Protein AF-0000000087426435 (afdb_homodimer)

Solvent-accessible surface area (backbone atoms only — not comparable to full-atom values): 15479 Å² total; per-residue (Å²): 133,52,72,67,53,49,53,53,36,50,52,10,36,52,33,6,49,54,13,38,75,70,60,15,62,62,28,7,19,36,36,26,40,74,86,65,47,77,73,50,73,38,39,26,36,29,61,73,63,38,20,72,60,37,39,21,60,39,51,48,26,32,49,44,35,56,74,43,52,68,70,55,26,42,49,18,36,37,31,21,28,44,39,45,49,46,31,31,29,37,36,35,58,69,36,38,42,20,28,40,38,23,28,33,41,59,68,58,52,54,69,63,47,60,89,82,52,89,49,60,76,46,50,38,66,59,52,44,71,36,32,81,58,82,60,48,78,47,64,56,36,76,90,46,35,62,68,53,55,50,57,66,64,71,112,133,51,71,68,53,50,54,51,37,51,52,9,36,53,32,6,50,53,13,39,76,69,60,15,61,62,29,8,20,36,36,27,40,74,87,64,47,76,74,48,73,37,40,25,37,29,62,73,62,37,21,73,62,38,38,21,58,38,51,48,27,30,49,43,34,56,75,43,53,69,71,56,27,42,49,18,37,37,31,20,29,46,40,46,48,47,31,31,31,38,35,34,56,70,35,38,43,20,29,40,37,22,28,33,41,58,69,58,52,55,68,62,47,59,89,82,51,89,50,61,76,45,50,37,65,60,53,44,70,36,32,80,57,81,58,48,78,45,65,55,35,76,92,44,35,64,69,51,54,51,57,66,64,73,112

Secondary structure (DSSP, 8-state):
--HHHHHHHHHHHHHHHHHHHHTS-S-EEEEE-TTS-EEEEEE--HHHHT-TT--HHHHHHHHHHHHS-HHHHHT-EEEEEE---HHHHHHHHHHT--EEEEEE-HHHHHHHS-TTS--B---HHHHHHTBSS--EEE---GGGHHHHHTTTT--/--HHHHHHHHHHHHHHHHHHHHTS-S-EEEEE-TTS-EEEEEE--HHHHT-TT--HHHHHHHHHHHHS-HHHHHT-EEEEEE---HHHHHHHHHHT--EEEEEE-HHHHHHHS-TTS--B---HHHHHHTBSS--EEE---GGGHHHHHTTTT--

Sequence (310 aa):
MTDIDKAHLRRCIELAAEAVERGDDPFGSLLVGADGEVLAERSNEVCTTGDVTAHPELALASWASRHLSAEVRAQATMYTSGEHCAMCAAAHVWAGIGRLVFVLSGEMIRQFGSAEAVSIDLSAREVVARSNVDVQVDGPCEELVEAAGGLFGEGMTDIDKAHLRRCIELAAEAVERGDDPFGSLLVGADGEVLAERSNEVCTTGDVTAHPELALASWASRHLSAEVRAQATMYTSGEHCAMCAAAHVWAGIGRLVFVLSGEMIRQFGSAEAVSIDLSAREVVARSNVDVQVDGPCEELVEAAGGLFGEG

pLDDT: mean 97.06, std 6.36, range [41.72, 98.94]

Nearest PDB structures (foldseek):
  8wlx-assembly1_B  TM=9.183E-01  e=1.745E-18  Mycolicibacterium smegmatis MC2 155
  5xkr-assembly1_A  TM=9.177E-01  e=8.270E-18  Mycolicibacterium smegmatis MC2 155
  5xko-assembly1_A  TM=9.138E-01  e=7.771E-18  Mycolicibacterium smegmatis MC2 155
  6l2m-assembly1_A-2  TM=7.953E-01  e=4.158E-08  Mycoplasma capricolum subsp. capricolum
  6l2l-assembly1_A-2  TM=7.724E-01  e=3.046E-08  Mycoplasma capricolum subsp. capricolum

InterPro domains:
  IPR002125 Cytidine and deoxycytidylate deaminase domain [PF14437] (7-106)
  IPR002125 Cytidine and deoxycytidylate deaminase domain [PS51747] (3-116)
  IPR016193 Cytidine deaminase-like [SSF53927] (2-130)

Organism: Persicimonas caeni (NCBI:txid2292766)

Foldseek 3Di:
DDPLLVVQLVVQQVLLLVCVVLPHHRKKKFKAWLVGHTDDIDCACCVVVVNVQRHGLLVVLVVLQVPHDLVRQLNMEMEMAEFDALVSLVSSVVSNHAEYEYAYYPVRVCVLDDPPDDGDPAGSVNSCVPDPHHYHYYDHDVVCNCSNSVRSPPD/DDPLLVVQLVVQQVLLLVCVVLPHHRKKKFKAWLVGHTDDIDCACCVVVVNVQRHGLLVVLVVLQVPHDLVRQLNMEMEMAEFDALVSLVSSVVSNHAEYEYAYYPVRVCVLDDPPDDGDPAGSVNSCVPDPHHYHYYDHDVVCNCSNSVSSPPD

Structure (mmCIF, N/CA/C/O backbone):
data_AF-0000000087426435-model_v1
#
loop_
_entity.id
_entity.type
_entity.pdbx_description
1 polymer 'tRNA(adenine(34)) deaminase'
#
loop_
_atom_site.group_PDB
_atom_site.id
_atom_site.type_symbol
_atom_site.label_atom_id
_atom_site.label_alt_id
_atom_site.label_comp_id
_atom_site.label_asym_id
_atom_site.label_entity_id
_atom_site.label_seq_id
_atom_site.pdbx_PDB_ins_code
_atom_site.Cartn_x
_atom_site.Cartn_y
_atom_site.Cartn_z
_atom_site.occupancy
_atom_site.B_iso_or_equiv
_atom_site.auth_seq_id
_atom_site.auth_comp_id
_atom_site.auth_asym_id
_atom_site.auth_atom_id
_atom_site.pdbx_PDB_model_num
ATOM 1 N N . MET A 1 1 ? -0.081 -27.219 -1.909 1 93.62 1 MET A N 1
ATOM 2 C CA . MET A 1 1 ? -0.039 -26.562 -3.219 1 93.62 1 MET A CA 1
ATOM 3 C C . MET A 1 1 ? -0.19 -27.594 -4.336 1 93.62 1 MET A C 1
ATOM 5 O O . MET A 1 1 ? 0.488 -28.625 -4.336 1 93.62 1 MET A O 1
ATOM 9 N N . THR A 1 2 ? -1.106 -27.344 -5.207 1 96.69 2 THR A N 1
ATOM 10 C CA . THR A 1 2 ? -1.404 -28.266 -6.305 1 96.69 2 THR A CA 1
ATOM 11 C C . THR A 1 2 ? -0.435 -28.047 -7.465 1 96.69 2 THR A C 1
ATOM 13 O O . THR A 1 2 ? 0.365 -27.109 -7.449 1 96.69 2 THR A O 1
ATOM 16 N N . ASP A 1 3 ? -0.479 -28.922 -8.367 1 97.75 3 ASP A N 1
ATOM 17 C CA . ASP A 1 3 ? 0.346 -28.766 -9.562 1 97.75 3 ASP A CA 1
ATOM 18 C C . ASP A 1 3 ? -0.063 -27.531 -10.352 1 97.75 3 ASP A C 1
ATOM 20 O O . ASP A 1 3 ? 0.776 -26.875 -10.984 1 97.75 3 ASP A O 1
ATOM 24 N N . ILE A 1 4 ? -1.315 -27.219 -10.32 1 98.19 4 ILE A N 1
ATOM 25 C CA . ILE A 1 4 ? -1.808 -26.016 -10.984 1 98.19 4 ILE A CA 1
ATOM 26 C C . ILE A 1 4 ? -1.233 -24.766 -10.297 1 98.19 4 ILE A C 1
ATOM 28 O O . ILE A 1 4 ? -0.797 -23.828 -10.969 1 98.19 4 ILE A O 1
ATOM 32 N N . ASP A 1 5 ? -1.236 -24.766 -8.922 1 98.62 5 ASP A N 1
ATOM 33 C CA . ASP A 1 5 ? -0.592 -23.688 -8.188 1 98.62 5 ASP A CA 1
ATOM 34 C C . ASP A 1 5 ? 0.851 -23.5 -8.648 1 98.62 5 ASP A C 1
ATOM 36 O O . ASP A 1 5 ? 1.269 -22.375 -8.938 1 98.62 5 ASP A O 1
ATOM 40 N N . LYS A 1 6 ? 1.564 -24.578 -8.758 1 98.75 6 LYS A N 1
ATOM 41 C CA . LYS A 1 6 ? 2.986 -24.516 -9.086 1 98.75 6 LYS A CA 1
ATOM 42 C C . LYS A 1 6 ? 3.205 -24 -10.508 1 98.75 6 LYS A C 1
ATOM 44 O O . LYS A 1 6 ? 4.184 -23.312 -10.773 1 98.75 6 LYS A O 1
ATOM 49 N N . ALA A 1 7 ? 2.355 -24.391 -11.375 1 98.75 7 ALA A N 1
ATOM 50 C CA . ALA A 1 7 ? 2.459 -23.875 -12.734 1 98.75 7 ALA A CA 1
ATOM 51 C C . ALA A 1 7 ? 2.316 -22.359 -12.766 1 98.75 7 ALA A C 1
ATOM 53 O O . ALA A 1 7 ? 3.064 -21.672 -13.461 1 98.75 7 ALA A O 1
ATOM 54 N N . HIS A 1 8 ? 1.312 -21.797 -12.031 1 98.88 8 HIS A N 1
ATOM 55 C CA . HIS A 1 8 ? 1.138 -20.359 -11.945 1 98.88 8 HIS A CA 1
ATOM 56 C C . HIS A 1 8 ? 2.338 -19.688 -11.273 1 98.88 8 HIS A C 1
ATOM 58 O O . HIS A 1 8 ? 2.775 -18.625 -11.695 1 98.88 8 HIS A O 1
ATOM 64 N N . LEU A 1 9 ? 2.891 -20.359 -10.234 1 98.88 9 LEU A N 1
ATOM 65 C CA . LEU A 1 9 ? 4.059 -19.812 -9.555 1 98.88 9 LEU A CA 1
ATOM 66 C C . LEU A 1 9 ? 5.266 -19.766 -10.492 1 98.88 9 LEU A C 1
ATOM 68 O O . LEU A 1 9 ? 6.07 -18.844 -10.438 1 98.88 9 LEU A O 1
ATOM 72 N N . ARG A 1 10 ? 5.43 -20.75 -11.383 1 98.88 10 ARG A N 1
ATOM 73 C CA . ARG A 1 10 ? 6.508 -20.734 -12.359 1 98.88 10 ARG A CA 1
ATOM 74 C C . ARG A 1 10 ? 6.371 -19.531 -13.297 1 98.88 10 ARG A C 1
ATOM 76 O O . ARG A 1 10 ? 7.367 -18.891 -13.648 1 98.88 10 ARG A O 1
ATOM 83 N N . ARG A 1 11 ? 5.152 -19.219 -13.711 1 98.88 11 ARG A N 1
ATOM 84 C CA . ARG A 1 11 ? 4.926 -18.031 -14.516 1 98.88 11 ARG A CA 1
ATOM 85 C C . ARG A 1 11 ? 5.324 -16.766 -13.75 1 98.88 11 ARG A C 1
ATOM 87 O O . ARG A 1 11 ? 5.906 -15.844 -14.328 1 98.88 11 ARG A O 1
ATOM 94 N N . CYS A 1 12 ? 5.055 -16.734 -12.438 1 98.94 12 CYS A N 1
ATOM 95 C CA . CYS A 1 12 ? 5.473 -15.602 -11.617 1 98.94 12 CYS A CA 1
ATOM 96 C C . CYS A 1 12 ? 6.988 -15.453 -11.625 1 98.94 12 CYS A C 1
ATOM 98 O O . CYS A 1 12 ? 7.508 -14.344 -11.672 1 98.94 12 CYS A O 1
ATOM 100 N N . ILE A 1 13 ? 7.664 -16.547 -11.578 1 98.94 13 ILE A N 1
ATOM 101 C CA . ILE A 1 13 ? 9.125 -16.531 -11.594 1 98.94 13 ILE A CA 1
ATOM 102 C C . ILE A 1 13 ? 9.617 -16 -12.938 1 98.94 13 ILE A C 1
ATOM 104 O O . ILE A 1 13 ? 10.586 -15.242 -12.992 1 98.94 13 ILE A O 1
ATOM 108 N N . GLU A 1 14 ? 8.969 -16.406 -14.023 1 98.94 14 GLU A N 1
ATOM 109 C CA . GLU A 1 14 ? 9.305 -15.867 -15.336 1 98.94 14 GLU A CA 1
ATOM 110 C C . GLU A 1 14 ? 9.125 -14.352 -15.367 1 98.94 14 GLU A C 1
ATOM 112 O O . GLU A 1 14 ? 9.969 -13.625 -15.898 1 98.94 14 GLU A O 1
ATOM 117 N N . LEU A 1 15 ? 8.047 -13.859 -14.82 1 98.94 15 LEU A N 1
ATOM 118 C CA . LEU A 1 15 ? 7.797 -12.422 -14.734 1 98.94 15 LEU A CA 1
ATOM 119 C C . LEU A 1 15 ? 8.859 -11.734 -13.898 1 98.94 15 LEU A C 1
ATOM 121 O O . LEU A 1 15 ? 9.297 -10.625 -14.227 1 98.94 15 LEU A O 1
ATOM 125 N N . ALA A 1 16 ? 9.227 -12.375 -12.82 1 98.88 16 ALA A N 1
ATOM 126 C CA . ALA A 1 16 ? 10.305 -11.852 -11.984 1 98.88 16 ALA A CA 1
ATOM 127 C C . ALA A 1 16 ? 11.602 -11.719 -12.773 1 98.88 16 ALA A C 1
ATOM 129 O O . ALA A 1 16 ? 12.312 -10.719 -12.648 1 98.88 16 ALA A O 1
ATOM 130 N N . ALA A 1 17 ? 11.891 -12.711 -13.57 1 98.81 17 ALA A N 1
ATOM 131 C CA . ALA A 1 17 ? 13.078 -12.68 -14.406 1 98.81 17 ALA A CA 1
ATOM 132 C C . ALA A 1 17 ? 13.016 -11.523 -15.398 1 98.81 17 ALA A C 1
ATOM 134 O O . ALA A 1 17 ? 14.023 -10.852 -15.656 1 98.81 17 ALA A O 1
ATOM 135 N N . GLU A 1 18 ? 11.859 -11.312 -16 1 98.75 18 GLU A N 1
ATOM 136 C CA . GLU A 1 18 ? 11.672 -10.18 -16.906 1 98.75 18 GLU A CA 1
ATOM 137 C C . GLU A 1 18 ? 11.961 -8.859 -16.188 1 98.75 18 GLU A C 1
ATOM 139 O O . GLU A 1 18 ? 12.523 -7.941 -16.781 1 98.75 18 GLU A O 1
ATOM 144 N N . ALA A 1 19 ? 11.516 -8.742 -14.945 1 98.81 19 ALA A N 1
ATOM 145 C CA . ALA A 1 19 ? 11.805 -7.543 -14.156 1 98.81 19 ALA A CA 1
ATOM 146 C C . ALA A 1 19 ? 13.312 -7.332 -14.023 1 98.81 19 ALA A C 1
ATOM 148 O O . ALA A 1 19 ? 13.812 -6.219 -14.211 1 98.81 19 ALA A O 1
ATOM 149 N N . VAL A 1 20 ? 14.016 -8.367 -13.711 1 98.38 20 VAL A N 1
ATOM 150 C CA . VAL A 1 20 ? 15.469 -8.305 -13.547 1 98.38 20 VAL A CA 1
ATOM 151 C C . VAL A 1 20 ? 16.109 -7.836 -14.852 1 98.38 20 VAL A C 1
ATOM 153 O O . VAL A 1 20 ? 17 -6.984 -14.836 1 98.38 20 VAL A O 1
ATOM 156 N N . GLU A 1 21 ? 15.641 -8.367 -15.93 1 98.12 21 GLU A N 1
ATOM 157 C CA . GLU A 1 21 ? 16.172 -7.988 -17.234 1 98.12 21 GLU A CA 1
ATOM 158 C C . GLU A 1 21 ? 16.031 -6.492 -17.484 1 98.12 21 GLU A C 1
ATOM 160 O O . GLU A 1 21 ? 16.875 -5.875 -18.125 1 98.12 21 GLU A O 1
ATOM 165 N N . ARG A 1 22 ? 15.039 -5.887 -16.953 1 97.69 22 ARG A N 1
ATOM 166 C CA . ARG A 1 22 ? 14.766 -4.465 -17.141 1 97.69 22 ARG A CA 1
ATOM 167 C C . ARG A 1 22 ? 15.531 -3.621 -16.125 1 97.69 22 ARG A C 1
ATOM 169 O O . ARG A 1 22 ? 15.547 -2.391 -16.219 1 97.69 22 ARG A O 1
ATOM 176 N N . GLY A 1 23 ? 16.078 -4.324 -15.078 1 97.69 23 GLY A N 1
ATOM 177 C CA . GLY A 1 23 ? 16.812 -3.598 -14.047 1 97.69 23 GLY A CA 1
ATOM 178 C C . GLY A 1 23 ? 16.047 -3.479 -12.742 1 97.69 23 GLY A C 1
ATOM 179 O O . GLY A 1 23 ? 16.438 -2.713 -11.859 1 97.69 23 GLY A O 1
ATOM 180 N N . ASP A 1 24 ? 14.961 -4.211 -12.594 1 98.25 24 ASP A N 1
ATOM 181 C CA . ASP A 1 24 ? 14.164 -4.219 -11.375 1 98.25 24 ASP A CA 1
ATOM 182 C C . ASP A 1 24 ? 14.477 -5.445 -10.516 1 98.25 24 ASP A C 1
ATOM 184 O O . ASP A 1 24 ? 15.109 -6.395 -10.992 1 98.25 24 ASP A O 1
ATOM 188 N N . ASP A 1 25 ? 14.156 -5.395 -9.273 1 97.25 25 ASP A N 1
ATOM 189 C CA . ASP A 1 25 ? 14.289 -6.555 -8.398 1 97.25 25 ASP A CA 1
ATOM 190 C C . ASP A 1 25 ? 13.359 -7.684 -8.844 1 97.25 25 ASP A C 1
ATOM 192 O O . ASP A 1 25 ? 12.344 -7.441 -9.5 1 97.25 25 ASP A O 1
ATOM 196 N N . PRO A 1 26 ? 13.625 -8.859 -8.508 1 98.25 26 PRO A N 1
ATOM 197 C CA . PRO A 1 26 ? 12.992 -10.047 -9.094 1 98.25 26 PRO A CA 1
ATOM 198 C C . PRO A 1 26 ? 11.656 -10.383 -8.445 1 98.25 26 PRO A C 1
ATOM 200 O O . PRO A 1 26 ? 11.555 -11.359 -7.703 1 98.25 26 PRO A O 1
ATOM 203 N N . PHE A 1 27 ? 10.641 -9.734 -8.82 1 98.88 27 PHE A N 1
ATOM 204 C CA . PHE A 1 27 ? 9.305 -10.039 -8.336 1 98.88 27 PHE A CA 1
ATOM 205 C C . PHE A 1 27 ? 8.297 -10.031 -9.484 1 98.88 27 PHE A C 1
ATOM 207 O O . PHE A 1 27 ? 8.359 -9.172 -10.359 1 98.88 27 PHE A O 1
ATOM 214 N N . GLY A 1 28 ? 7.465 -10.945 -9.523 1 98.94 28 GLY A N 1
ATOM 215 C CA . GLY A 1 28 ? 6.371 -11.094 -10.469 1 98.94 28 GLY A CA 1
ATOM 216 C C . GLY A 1 28 ? 5.133 -11.711 -9.852 1 98.94 28 GLY A C 1
ATOM 217 O O . GLY A 1 28 ? 5.23 -12.523 -8.93 1 98.94 28 GLY A O 1
ATOM 218 N N . SER A 1 29 ? 3.967 -11.328 -10.391 1 98.94 29 SER A N 1
ATOM 219 C CA . SER A 1 29 ? 2.707 -11.773 -9.797 1 98.94 29 SER A CA 1
ATOM 220 C C . SER A 1 29 ? 1.64 -11.977 -10.867 1 98.94 29 SER A C 1
ATOM 222 O O . SER A 1 29 ? 1.706 -11.375 -11.945 1 98.94 29 SER A O 1
ATOM 224 N N . LEU A 1 30 ? 0.651 -12.797 -10.469 1 98.88 30 LEU A N 1
ATOM 225 C CA . LEU A 1 30 ? -0.525 -13.102 -11.281 1 98.88 30 LEU A CA 1
ATOM 226 C C . LEU A 1 30 ? -1.799 -12.992 -10.445 1 98.88 30 LEU A C 1
ATOM 228 O O . LEU A 1 30 ? -1.809 -13.352 -9.266 1 98.88 30 LEU A O 1
ATOM 232 N N . LEU A 1 31 ? -2.789 -12.555 -11.117 1 98.94 31 LEU A N 1
ATOM 233 C CA . LEU A 1 31 ? -4.148 -12.688 -10.602 1 98.94 31 LEU A CA 1
ATOM 234 C C . LEU A 1 31 ? -4.941 -13.695 -11.43 1 98.94 31 LEU A C 1
ATOM 236 O O . LEU A 1 31 ? -5.07 -13.539 -12.648 1 98.94 31 LEU A O 1
ATOM 240 N N . VAL A 1 32 ? -5.457 -14.711 -10.766 1 98.94 32 VAL A N 1
ATOM 241 C CA . VAL A 1 32 ? -6.133 -15.812 -11.453 1 98.94 32 VAL A CA 1
ATOM 242 C C . VAL A 1 32 ? -7.566 -15.938 -10.938 1 98.94 32 VAL A C 1
ATOM 244 O O . VAL A 1 32 ? -7.805 -15.891 -9.727 1 98.94 32 VAL A O 1
ATOM 247 N N . GLY A 1 33 ? -8.5 -16.125 -11.828 1 98.69 33 GLY A N 1
ATOM 248 C CA . GLY A 1 33 ? -9.898 -16.281 -11.453 1 98.69 33 GLY A CA 1
ATOM 249 C C . GLY A 1 33 ? -10.234 -17.672 -10.945 1 98.69 33 GLY A C 1
ATOM 250 O O . GLY A 1 33 ? -9.406 -18.594 -11.039 1 98.69 33 GLY A O 1
ATOM 251 N N . ALA A 1 34 ? -11.43 -17.797 -10.484 1 97.69 34 ALA A N 1
ATOM 252 C CA . ALA A 1 34 ? -11.906 -19.062 -9.922 1 97.69 34 ALA A CA 1
ATOM 253 C C . ALA A 1 34 ? -11.914 -20.172 -10.984 1 97.69 34 ALA A C 1
ATOM 255 O O . ALA A 1 34 ? -11.734 -21.344 -10.664 1 97.69 34 ALA A O 1
ATOM 256 N N . ASP A 1 35 ? -12 -19.75 -12.188 1 97 35 ASP A N 1
ATOM 257 C CA . ASP A 1 35 ? -12.078 -20.719 -13.281 1 97 35 ASP A CA 1
ATOM 258 C C . ASP A 1 35 ? -10.68 -21.094 -13.773 1 97 35 ASP A C 1
ATOM 260 O O . ASP A 1 35 ? -10.547 -21.891 -14.703 1 97 35 ASP A O 1
ATOM 264 N N . GLY A 1 36 ? -9.719 -20.453 -13.211 1 97.38 36 GLY A N 1
ATOM 265 C CA . GLY A 1 36 ? -8.352 -20.797 -13.57 1 97.38 36 GLY A CA 1
ATOM 266 C C . GLY A 1 36 ? -7.762 -19.875 -14.625 1 97.38 36 GLY A C 1
ATOM 267 O O . GLY A 1 36 ? -6.582 -19.984 -14.961 1 97.38 36 GLY A O 1
ATOM 268 N N . GLU A 1 37 ? -8.516 -18.984 -15.109 1 97.94 37 GLU A N 1
ATOM 269 C CA . GLU A 1 37 ? -8.039 -18.047 -16.125 1 97.94 37 GLU A CA 1
ATOM 270 C C . GLU A 1 37 ? -7.156 -16.969 -15.5 1 97.94 37 GLU A C 1
ATOM 272 O O . GLU A 1 37 ? -7.477 -16.422 -14.445 1 97.94 37 GLU A O 1
ATOM 277 N N . VAL A 1 38 ? -6.066 -16.688 -16.156 1 98.75 38 VAL A N 1
ATOM 278 C CA . VAL A 1 38 ? -5.23 -15.562 -15.758 1 98.75 38 VAL A CA 1
ATOM 279 C C . VAL A 1 38 ? -5.914 -14.25 -16.125 1 98.75 38 VAL A C 1
ATOM 281 O O . VAL A 1 38 ? -6.188 -14 -17.312 1 98.75 38 VAL A O 1
ATOM 284 N N . LEU A 1 39 ? -6.129 -13.438 -15.18 1 98.88 39 LEU A N 1
ATOM 285 C CA . LEU A 1 39 ? -6.867 -12.203 -15.398 1 98.88 39 LEU A CA 1
ATOM 286 C C . LEU A 1 39 ? -5.914 -11.039 -15.664 1 98.88 39 LEU A C 1
ATOM 288 O O . LEU A 1 39 ? -6.215 -10.156 -16.469 1 98.88 39 LEU A O 1
ATOM 292 N N . ALA A 1 40 ? -4.785 -11 -15.023 1 98.88 40 ALA A N 1
ATOM 293 C CA . ALA A 1 40 ? -3.775 -9.953 -15.156 1 98.88 40 ALA A CA 1
ATOM 294 C C . ALA A 1 40 ? -2.426 -10.422 -14.617 1 98.88 40 ALA A C 1
ATOM 296 O O . ALA A 1 40 ? -2.365 -11.32 -13.781 1 98.88 40 ALA A O 1
ATOM 297 N N . GLU A 1 41 ? -1.422 -9.914 -15.109 1 98.88 41 GLU A N 1
ATOM 298 C CA . GLU A 1 41 ? -0.058 -10.18 -14.656 1 98.88 41 GLU A CA 1
ATOM 299 C C . GLU A 1 41 ? 0.75 -8.883 -14.578 1 98.88 41 GLU A C 1
ATOM 301 O O . GLU A 1 41 ? 0.502 -7.941 -15.328 1 98.88 41 GLU A O 1
ATOM 306 N N . ARG A 1 42 ? 1.652 -8.828 -13.633 1 98.88 42 ARG A N 1
ATOM 307 C CA . ARG A 1 42 ? 2.531 -7.672 -13.445 1 98.88 42 ARG A CA 1
ATOM 308 C C . ARG A 1 42 ? 3.902 -8.109 -12.938 1 98.88 42 ARG A C 1
ATOM 310 O O . ARG A 1 42 ? 4.031 -9.156 -12.305 1 98.88 42 ARG A O 1
ATOM 317 N N . SER A 1 43 ? 4.887 -7.352 -13.25 1 98.88 43 SER A N 1
ATOM 318 C CA . SER A 1 43 ? 6.215 -7.5 -12.664 1 98.88 43 SER A CA 1
ATOM 319 C C . SER A 1 43 ? 6.672 -6.203 -12 1 98.88 43 SER A C 1
ATOM 321 O O . SER A 1 43 ? 6.098 -5.141 -12.234 1 98.88 43 SER A O 1
ATOM 323 N N . ASN A 1 44 ? 7.66 -6.383 -11.188 1 98.81 44 ASN A N 1
ATOM 324 C CA . ASN A 1 44 ? 8.18 -5.27 -10.398 1 98.81 44 ASN A CA 1
ATOM 325 C C . ASN A 1 44 ? 8.68 -4.137 -11.297 1 98.81 44 ASN A C 1
ATOM 327 O O . ASN A 1 44 ? 9.312 -4.391 -12.328 1 98.81 44 ASN A O 1
ATOM 331 N N . GLU A 1 45 ? 8.414 -2.895 -10.906 1 98.81 45 GLU A N 1
ATOM 332 C CA . GLU A 1 45 ? 8.859 -1.75 -11.688 1 98.81 45 GLU A CA 1
ATOM 333 C C . GLU A 1 45 ? 9.469 -0.669 -10.797 1 98.81 45 GLU A C 1
ATOM 335 O O . GLU A 1 45 ? 9.578 0.489 -11.211 1 98.81 45 GLU A O 1
ATOM 340 N N . VAL A 1 46 ? 9.844 -0.98 -9.586 1 98.69 46 VAL A N 1
ATOM 341 C CA . VAL A 1 46 ? 10.266 -0.011 -8.586 1 98.69 46 VAL A CA 1
ATOM 342 C C . VAL A 1 46 ? 11.508 0.733 -9.078 1 98.69 46 VAL A C 1
ATOM 344 O O . VAL A 1 46 ? 11.516 1.965 -9.141 1 98.69 46 VAL A O 1
ATOM 347 N N . CYS A 1 47 ? 12.523 0.045 -9.492 1 98.12 47 CYS A N 1
ATOM 348 C CA . CYS A 1 47 ? 13.797 0.663 -9.859 1 98.12 47 CYS A CA 1
ATOM 349 C C . CYS A 1 47 ? 13.656 1.462 -11.148 1 98.12 47 CYS A C 1
ATOM 351 O O . CYS A 1 47 ? 14.125 2.598 -11.234 1 98.12 47 CYS A O 1
ATOM 353 N N . THR A 1 48 ? 12.969 0.886 -12.094 1 98.44 48 THR A N 1
ATOM 354 C CA . THR A 1 48 ? 12.906 1.51 -13.406 1 98.44 48 THR A CA 1
ATOM 355 C C . THR A 1 48 ? 12.031 2.76 -13.375 1 98.44 48 THR A C 1
ATOM 357 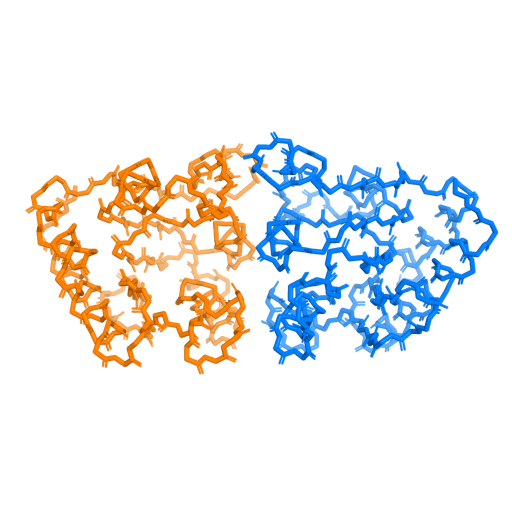O O . THR A 1 48 ? 12.242 3.693 -14.148 1 98.44 48 THR A O 1
ATOM 360 N N . THR A 1 49 ? 11.047 2.854 -12.438 1 98.56 49 THR A N 1
ATOM 361 C CA . THR A 1 49 ? 10.141 3.998 -12.375 1 98.56 49 THR A CA 1
ATOM 362 C C . THR A 1 49 ? 10.57 4.965 -11.273 1 98.56 49 THR A C 1
ATOM 364 O O . THR A 1 49 ? 10.117 6.113 -11.242 1 98.56 49 THR A O 1
ATOM 367 N N . GLY A 1 50 ? 11.398 4.473 -10.336 1 98.5 50 GLY A N 1
ATOM 368 C CA . GLY A 1 50 ? 11.727 5.246 -9.148 1 98.5 50 GLY A CA 1
ATOM 369 C C . GLY A 1 50 ? 10.578 5.34 -8.164 1 98.5 50 GLY A C 1
ATOM 370 O O . GLY A 1 50 ? 10.586 6.195 -7.277 1 98.5 50 GLY A O 1
ATOM 371 N N . ASP A 1 51 ? 9.562 4.527 -8.328 1 98.88 51 ASP A N 1
ATOM 372 C CA . ASP A 1 51 ? 8.352 4.535 -7.508 1 98.88 51 ASP A CA 1
ATOM 373 C C . ASP A 1 51 ? 8.352 3.363 -6.527 1 98.88 51 ASP A C 1
ATOM 375 O O . ASP A 1 51 ? 8.117 2.219 -6.922 1 98.88 51 ASP A O 1
ATOM 379 N N . VAL A 1 52 ? 8.461 3.615 -5.27 1 98.69 52 VAL A N 1
ATOM 380 C CA . VAL A 1 52 ? 8.609 2.584 -4.25 1 98.69 52 VAL A CA 1
ATOM 381 C C . VAL A 1 52 ? 7.309 1.79 -4.125 1 98.69 52 VAL A C 1
ATOM 383 O O . VAL A 1 52 ? 7.281 0.726 -3.502 1 98.69 52 VAL A O 1
ATOM 386 N N . THR A 1 53 ? 6.215 2.301 -4.762 1 98.81 53 THR A N 1
ATOM 387 C CA . THR A 1 53 ? 4.941 1.603 -4.656 1 98.81 53 THR A CA 1
ATOM 388 C C . THR A 1 53 ? 4.711 0.713 -5.875 1 98.81 53 THR A C 1
ATOM 390 O O . THR A 1 53 ? 3.721 -0.022 -5.934 1 98.81 53 THR A O 1
ATOM 393 N N . ALA A 1 54 ? 5.609 0.69 -6.797 1 98.81 54 ALA A N 1
ATOM 394 C CA . ALA A 1 54 ? 5.387 -0.02 -8.055 1 98.81 54 ALA A CA 1
ATOM 395 C C . ALA A 1 54 ? 5.668 -1.513 -7.898 1 98.81 54 ALA A C 1
ATOM 397 O O . ALA A 1 54 ? 6.398 -2.1 -8.695 1 98.81 54 ALA A O 1
ATOM 398 N N . HIS A 1 55 ? 5.152 -2.064 -6.875 1 98.94 55 HIS A N 1
ATOM 399 C CA . HIS A 1 55 ? 5.152 -3.512 -6.691 1 98.94 55 HIS A CA 1
ATOM 400 C C . HIS A 1 55 ? 4.09 -4.18 -7.562 1 98.94 55 HIS A C 1
ATOM 402 O O . HIS A 1 55 ? 2.984 -3.654 -7.711 1 98.94 55 HIS A O 1
ATOM 408 N N . PRO A 1 56 ? 4.398 -5.332 -8.062 1 98.94 56 PRO A N 1
ATOM 409 C CA . PRO A 1 56 ? 3.41 -5.988 -8.93 1 98.94 56 PRO A CA 1
ATOM 410 C C . PRO A 1 56 ? 2.133 -6.363 -8.18 1 98.94 56 PRO A C 1
ATOM 412 O O . PRO A 1 56 ? 1.039 -6.301 -8.75 1 98.94 56 PRO A O 1
ATOM 415 N N . GLU A 1 57 ? 2.232 -6.789 -6.906 1 98.94 57 GLU A N 1
ATOM 416 C CA . GLU A 1 57 ? 1.083 -7.191 -6.102 1 98.94 57 GLU A CA 1
ATOM 417 C C . GLU A 1 57 ? 0.15 -6.012 -5.844 1 98.94 57 GLU A C 1
ATOM 419 O O . GLU A 1 57 ? -1.073 -6.16 -5.895 1 98.94 57 GLU A O 1
ATOM 424 N N . LEU A 1 58 ? 0.732 -4.844 -5.523 1 98.94 58 LEU A N 1
ATOM 425 C CA . LEU A 1 58 ? -0.072 -3.643 -5.34 1 98.94 58 LEU A CA 1
ATOM 426 C C . LEU A 1 58 ? -0.79 -3.264 -6.629 1 98.94 58 LEU A C 1
ATOM 428 O O . LEU A 1 58 ? -1.968 -2.9 -6.605 1 98.94 58 LEU A O 1
ATOM 432 N N . ALA A 1 59 ? -0.064 -3.338 -7.723 1 98.94 59 ALA A N 1
ATOM 433 C CA . ALA A 1 59 ? -0.654 -3.043 -9.023 1 98.94 59 ALA A CA 1
ATOM 434 C C . ALA A 1 59 ? -1.833 -3.969 -9.312 1 98.94 59 ALA A C 1
ATOM 436 O O . ALA A 1 59 ? -2.855 -3.533 -9.844 1 98.94 59 ALA A O 1
ATOM 437 N N . LEU A 1 60 ? -1.698 -5.184 -9.016 1 98.94 60 LEU A N 1
ATOM 438 C CA . LEU A 1 60 ? -2.756 -6.145 -9.297 1 98.94 60 LEU A CA 1
ATOM 439 C C . LEU A 1 60 ? -3.947 -5.934 -8.367 1 98.94 60 LEU A C 1
ATOM 441 O O . LEU A 1 60 ? -5.094 -6.141 -8.766 1 98.94 60 LEU A O 1
ATOM 445 N N . ALA A 1 61 ? -3.715 -5.609 -7.09 1 98.94 61 ALA A N 1
ATOM 446 C CA . ALA A 1 61 ? -4.816 -5.27 -6.195 1 98.94 61 ALA A CA 1
ATOM 447 C C . ALA A 1 61 ? -5.609 -4.082 -6.727 1 98.94 61 ALA A C 1
ATOM 449 O O . ALA A 1 61 ? -6.844 -4.102 -6.73 1 98.94 61 ALA A O 1
ATOM 450 N N . SER A 1 62 ? -4.891 -3.035 -7.145 1 98.94 62 SER A N 1
ATOM 451 C CA . SER A 1 62 ? -5.52 -1.885 -7.785 1 98.94 62 SER A CA 1
ATOM 452 C C . SER A 1 62 ? -6.348 -2.309 -8.992 1 98.94 62 SER A C 1
ATOM 454 O O . SER A 1 62 ? -7.523 -1.949 -9.102 1 98.94 62 SER A O 1
ATOM 456 N N . TRP A 1 63 ? -5.73 -3.07 -9.875 1 98.94 63 TRP A N 1
ATOM 457 C CA . TRP A 1 63 ? -6.41 -3.553 -11.07 1 98.94 63 TRP A CA 1
ATOM 458 C C . TRP A 1 63 ? -7.676 -4.32 -10.711 1 98.94 63 TRP A C 1
ATOM 460 O O . TRP A 1 63 ? -8.742 -4.078 -11.281 1 98.94 63 TRP A O 1
ATOM 470 N N . ALA A 1 64 ? -7.613 -5.211 -9.773 1 98.88 64 ALA A N 1
ATOM 471 C CA . ALA A 1 64 ? -8.727 -6.07 -9.375 1 98.88 64 ALA A CA 1
ATOM 472 C C . ALA A 1 64 ? -9.906 -5.242 -8.875 1 98.88 64 ALA A C 1
ATOM 474 O O . ALA A 1 64 ? -11.055 -5.508 -9.242 1 98.88 64 ALA A O 1
ATOM 475 N N . SER A 1 65 ? -9.617 -4.262 -8.055 1 98.69 65 SER A N 1
ATOM 476 C CA . SER A 1 65 ? -10.695 -3.475 -7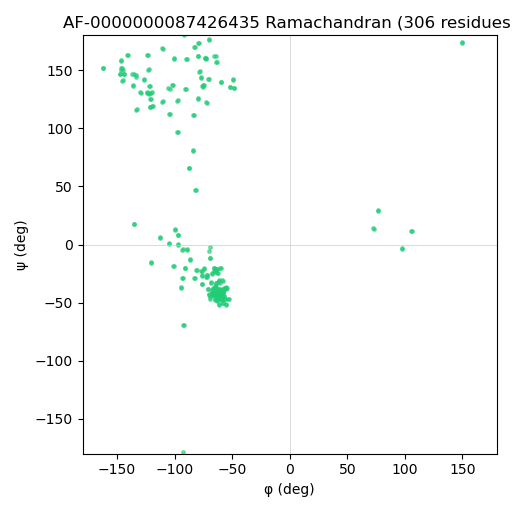.465 1 98.69 65 SER A CA 1
ATOM 477 C C . SER A 1 65 ? -11.422 -2.648 -8.523 1 98.69 65 SER A C 1
ATOM 479 O O . SER A 1 65 ? -12.609 -2.359 -8.383 1 98.69 65 SER A O 1
ATOM 481 N N . ARG A 1 66 ? -10.719 -2.34 -9.625 1 98.69 66 ARG A N 1
ATOM 482 C CA . ARG A 1 66 ? -11.297 -1.488 -10.656 1 98.69 66 ARG A CA 1
ATOM 483 C C . ARG A 1 66 ? -12.023 -2.32 -11.711 1 98.69 66 ARG A C 1
ATOM 485 O O . ARG A 1 66 ? -12.867 -1.807 -12.438 1 98.69 66 ARG A O 1
ATOM 492 N N . HIS A 1 67 ? -11.711 -3.611 -11.82 1 98.69 67 HIS A N 1
ATOM 493 C CA . HIS A 1 67 ? -12.156 -4.355 -12.992 1 98.69 67 HIS A CA 1
ATOM 494 C C . HIS A 1 67 ? -13.047 -5.527 -12.594 1 98.69 67 HIS A C 1
ATOM 496 O O . HIS A 1 67 ? -13.727 -6.113 -13.438 1 98.69 67 HIS A O 1
ATOM 502 N N . LEU A 1 68 ? -13.039 -5.887 -11.312 1 98.69 68 LEU A N 1
ATOM 503 C CA . LEU A 1 68 ? -13.781 -7.062 -10.867 1 98.69 68 LEU A CA 1
ATOM 504 C C . LEU A 1 68 ? -14.781 -6.691 -9.781 1 98.69 68 LEU A C 1
ATOM 506 O O . LEU A 1 68 ? -14.523 -5.801 -8.969 1 98.69 68 LEU A O 1
ATOM 510 N N . SER A 1 69 ? -15.875 -7.438 -9.719 1 98.38 69 SER A N 1
ATOM 511 C CA . SER A 1 69 ? -16.797 -7.301 -8.602 1 98.38 69 SER A CA 1
ATOM 512 C C . SER A 1 69 ? -16.203 -7.898 -7.324 1 98.38 69 SER A C 1
ATOM 514 O O . SER A 1 69 ? -15.266 -8.695 -7.383 1 98.38 69 SER A O 1
ATOM 516 N N . ALA A 1 70 ? -16.75 -7.48 -6.203 1 97.62 70 ALA A N 1
ATOM 517 C CA . ALA A 1 70 ? -16.312 -8.008 -4.914 1 97.62 70 ALA A CA 1
ATOM 518 C C . ALA A 1 70 ? -16.422 -9.531 -4.875 1 97.62 70 ALA A C 1
ATOM 520 O O . ALA A 1 70 ? -15.562 -10.203 -4.309 1 97.62 70 ALA A O 1
ATOM 521 N N . GLU A 1 71 ? -17.438 -10.078 -5.496 1 97.88 71 GLU A N 1
ATOM 522 C CA . GLU A 1 71 ? -17.656 -11.523 -5.504 1 97.88 71 GLU A CA 1
ATOM 523 C C . GLU A 1 71 ? -16.578 -12.25 -6.293 1 97.88 71 GLU A C 1
ATOM 525 O O . GLU A 1 71 ? -16.078 -13.297 -5.867 1 97.88 71 GLU A O 1
ATOM 530 N N . VAL A 1 72 ? -16.281 -11.672 -7.383 1 98.56 72 VAL A N 1
ATOM 531 C CA . VAL A 1 72 ? -15.258 -12.273 -8.227 1 98.56 72 VAL A CA 1
ATOM 532 C C . VAL A 1 72 ? -13.891 -12.188 -7.539 1 98.56 72 VAL A C 1
ATOM 534 O O . VAL A 1 72 ? -13.133 -13.164 -7.535 1 98.56 72 VAL A O 1
ATOM 537 N N . ARG A 1 73 ? -13.578 -11.086 -6.918 1 98.75 73 ARG A N 1
ATOM 538 C CA . ARG A 1 73 ? -12.32 -10.906 -6.203 1 98.75 73 ARG A CA 1
ATOM 539 C C . ARG A 1 73 ? -12.18 -11.922 -5.074 1 98.75 73 ARG A C 1
ATOM 541 O O . ARG A 1 73 ? -11.109 -12.492 -4.871 1 98.75 73 ARG A O 1
ATOM 548 N N . ALA A 1 74 ? -13.25 -12.188 -4.391 1 98.62 74 ALA A N 1
ATOM 549 C CA . ALA A 1 74 ? -13.242 -13.086 -3.238 1 98.62 74 ALA A CA 1
ATOM 550 C C . ALA A 1 74 ? -12.914 -14.516 -3.66 1 98.62 74 ALA A C 1
ATOM 552 O O . ALA A 1 74 ? -12.453 -15.32 -2.846 1 98.62 74 ALA A O 1
ATOM 553 N N . GLN A 1 75 ? -13.117 -14.781 -4.953 1 98.69 75 GLN A N 1
ATOM 554 C CA . GLN A 1 75 ? -12.883 -16.125 -5.453 1 98.69 75 GLN A CA 1
ATOM 555 C C . GLN A 1 75 ? -11.578 -16.203 -6.246 1 98.69 75 GLN A C 1
ATOM 557 O O . GLN A 1 75 ? -11.203 -17.266 -6.738 1 98.69 75 GLN A O 1
ATOM 562 N N . ALA A 1 76 ? -10.883 -15.117 -6.348 1 98.88 76 ALA A N 1
ATOM 563 C CA . ALA A 1 76 ? -9.641 -15.055 -7.125 1 98.88 76 ALA A CA 1
ATOM 564 C C . ALA A 1 76 ? -8.438 -15.422 -6.266 1 98.88 76 ALA A C 1
ATOM 566 O O . ALA A 1 76 ? -8.523 -15.43 -5.035 1 98.88 76 ALA A O 1
ATOM 567 N N . THR A 1 77 ? -7.352 -15.797 -6.883 1 98.94 77 THR A N 1
ATOM 568 C CA . THR A 1 77 ? -6.074 -16.109 -6.25 1 98.94 77 THR A CA 1
ATOM 569 C C . THR A 1 77 ? -4.965 -15.219 -6.82 1 98.94 77 THR A C 1
ATOM 571 O O . THR A 1 77 ? -4.84 -15.086 -8.039 1 98.94 77 THR A O 1
ATOM 574 N N . MET A 1 78 ? -4.227 -14.617 -5.988 1 98.94 78 MET A N 1
ATOM 575 C CA . MET A 1 78 ? -2.992 -13.961 -6.418 1 98.94 78 MET A CA 1
ATOM 576 C C . MET A 1 78 ? -1.786 -14.867 -6.18 1 98.94 78 MET A C 1
ATOM 578 O O . MET A 1 78 ? -1.582 -15.359 -5.07 1 98.94 78 MET A O 1
ATOM 582 N N . TYR A 1 79 ? -1.064 -15.117 -7.191 1 98.94 79 TYR A N 1
ATOM 583 C CA . TYR A 1 79 ? 0.213 -15.82 -7.129 1 98.94 79 TYR A CA 1
ATOM 584 C C . TYR A 1 79 ? 1.377 -14.836 -7.227 1 98.94 79 TYR A C 1
ATOM 586 O O . TYR A 1 79 ? 1.334 -13.891 -8.008 1 98.94 79 TYR A O 1
ATOM 594 N N . THR A 1 80 ? 2.365 -15.039 -6.418 1 98.94 80 THR A N 1
ATOM 595 C CA . THR A 1 80 ? 3.5 -14.125 -6.449 1 98.94 80 THR A CA 1
ATOM 596 C C . THR A 1 80 ? 4.805 -14.875 -6.207 1 98.94 80 THR A C 1
ATOM 598 O O . THR A 1 80 ? 4.836 -15.859 -5.469 1 98.94 80 THR A O 1
ATOM 601 N N . SER A 1 81 ? 5.898 -14.398 -6.848 1 98.88 81 SER A N 1
ATOM 602 C CA . SER A 1 81 ? 7.207 -15.016 -6.664 1 98.88 81 SER A CA 1
ATOM 603 C C . SER A 1 81 ? 7.73 -14.797 -5.25 1 98.88 81 SER A C 1
ATOM 605 O O . SER A 1 81 ? 8.508 -15.602 -4.73 1 98.88 81 SER A O 1
ATOM 607 N N . GLY A 1 82 ? 7.402 -13.703 -4.688 1 98.56 82 GLY A N 1
ATOM 608 C CA . GLY A 1 82 ? 7.77 -13.383 -3.316 1 98.56 82 GLY A CA 1
ATOM 609 C C . GLY A 1 82 ? 6.578 -13 -2.457 1 98.56 82 GLY A C 1
ATOM 610 O O . GLY A 1 82 ? 5.66 -12.328 -2.928 1 98.56 82 GLY A O 1
ATOM 611 N N . GLU A 1 83 ? 6.586 -13.422 -1.217 1 98.69 83 GLU A N 1
ATOM 612 C CA . GLU A 1 83 ? 5.543 -13.07 -0.262 1 98.69 83 GLU A CA 1
ATOM 613 C C . GLU A 1 83 ? 5.277 -11.57 -0.263 1 98.69 83 GLU A C 1
ATOM 615 O O . GLU A 1 83 ? 6.211 -10.766 -0.38 1 98.69 83 GLU A O 1
ATOM 620 N N . HIS A 1 84 ? 3.98 -11.195 -0.126 1 98.5 84 HIS A N 1
ATOM 621 C CA . HIS A 1 84 ? 3.607 -9.789 0.022 1 98.5 84 HIS A CA 1
ATOM 622 C C . HIS A 1 84 ? 4.461 -9.102 1.084 1 98.5 84 HIS A C 1
ATOM 624 O O . HIS A 1 84 ? 4.691 -9.664 2.156 1 98.5 84 HIS A O 1
ATOM 630 N N . CYS A 1 85 ? 4.949 -7.895 0.768 1 98.44 85 CYS A N 1
ATOM 631 C CA . CYS A 1 85 ? 5.32 -7.027 1.88 1 98.44 85 CYS A CA 1
ATOM 632 C C . CYS A 1 85 ? 4.082 -6.547 2.631 1 98.44 85 CYS A C 1
ATOM 634 O O . CYS A 1 85 ? 2.955 -6.832 2.229 1 98.44 85 CYS A O 1
ATOM 636 N N . ALA A 1 86 ? 4.258 -5.824 3.689 1 98.75 86 ALA A N 1
ATOM 637 C CA . ALA A 1 86 ? 3.141 -5.312 4.48 1 98.75 86 ALA A CA 1
ATOM 638 C C . ALA A 1 86 ? 2.23 -4.426 3.635 1 98.75 86 ALA A C 1
ATOM 640 O O . ALA A 1 86 ? 1.006 -4.469 3.777 1 98.75 86 ALA A O 1
ATOM 641 N N . MET A 1 87 ? 2.783 -3.57 2.768 1 98.94 87 MET A N 1
ATOM 642 C CA . MET A 1 87 ? 2.021 -2.689 1.888 1 98.94 87 MET A CA 1
ATOM 64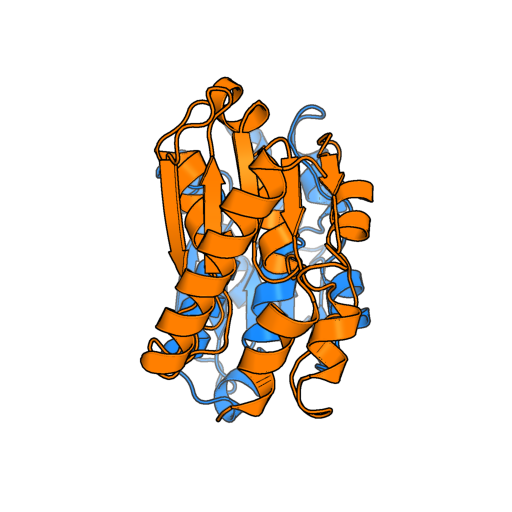3 C C . MET A 1 87 ? 1.089 -3.494 0.987 1 98.94 87 MET A C 1
ATOM 645 O O . MET A 1 87 ? -0.112 -3.227 0.936 1 98.94 87 MET A O 1
ATOM 649 N N . CYS A 1 88 ? 1.603 -4.457 0.368 1 98.94 88 CYS A N 1
ATOM 650 C CA . CYS A 1 88 ? 0.845 -5.227 -0.614 1 98.94 88 CYS A CA 1
ATOM 651 C C . CYS A 1 88 ? -0.119 -6.188 0.071 1 98.94 88 CYS A C 1
ATOM 653 O O . CYS A 1 88 ? -1.204 -6.457 -0.446 1 98.94 88 CYS A O 1
ATOM 655 N N . ALA A 1 89 ? 0.315 -6.703 1.222 1 98.94 89 ALA A N 1
ATOM 656 C CA . ALA A 1 89 ? -0.6 -7.551 1.983 1 98.94 89 ALA A CA 1
ATOM 657 C C . ALA A 1 89 ? -1.856 -6.781 2.381 1 98.94 89 ALA A C 1
ATOM 659 O O . ALA A 1 89 ? -2.969 -7.301 2.273 1 98.94 89 ALA A O 1
ATOM 660 N N . ALA A 1 90 ? -1.666 -5.582 2.877 1 98.94 90 ALA A N 1
ATOM 661 C CA . ALA A 1 90 ? -2.811 -4.75 3.236 1 98.94 90 ALA A CA 1
ATOM 662 C C . ALA A 1 90 ? -3.666 -4.434 2.012 1 98.94 90 ALA A C 1
ATOM 664 O O . ALA A 1 90 ? -4.898 -4.48 2.078 1 98.94 90 ALA A O 1
ATOM 665 N N . ALA A 1 91 ? -3.023 -4.109 0.872 1 98.94 91 ALA A N 1
ATOM 666 C CA . ALA A 1 91 ? -3.762 -3.857 -0.364 1 98.94 91 ALA A CA 1
ATOM 667 C C . ALA A 1 91 ? -4.594 -5.074 -0.763 1 98.94 91 ALA A C 1
ATOM 669 O O . ALA A 1 91 ? -5.723 -4.934 -1.232 1 98.94 91 ALA A O 1
ATOM 670 N N . HIS A 1 92 ? -4.016 -6.266 -0.615 1 98.94 92 HIS A N 1
ATOM 671 C CA . HIS A 1 92 ? -4.703 -7.52 -0.888 1 98.94 92 HIS A CA 1
ATOM 672 C C . HIS A 1 92 ? -5.977 -7.645 -0.056 1 98.94 92 HIS A C 1
ATOM 674 O O . HIS A 1 92 ? -7.035 -8.008 -0.58 1 98.94 92 HIS A O 1
ATOM 680 N N . VAL A 1 93 ? -5.863 -7.297 1.2 1 98.94 93 VAL A N 1
ATOM 681 C CA . VAL A 1 93 ? -6.996 -7.324 2.119 1 98.94 93 VAL A CA 1
ATOM 682 C C . VAL A 1 93 ? -8.039 -6.297 1.687 1 98.94 93 VAL A C 1
ATOM 684 O O . VAL A 1 93 ? -9.227 -6.613 1.572 1 98.94 93 VAL A O 1
ATOM 687 N N . TRP A 1 94 ? -7.613 -5.062 1.386 1 98.81 94 TRP A N 1
ATOM 688 C CA . TRP A 1 94 ? -8.523 -4.008 0.961 1 98.81 94 TRP A CA 1
ATOM 689 C C . TRP A 1 94 ? -9.281 -4.418 -0.297 1 98.81 94 TRP A C 1
ATOM 691 O O . TRP A 1 94 ? -10.477 -4.125 -0.437 1 98.81 94 TRP A O 1
ATOM 701 N N . ALA A 1 95 ? -8.586 -5.102 -1.215 1 98.81 95 ALA A N 1
ATOM 702 C CA . ALA A 1 95 ? -9.18 -5.492 -2.49 1 98.81 95 ALA A CA 1
ATOM 703 C C . ALA A 1 95 ? -10.156 -6.652 -2.311 1 98.81 95 ALA A C 1
ATOM 705 O O . ALA A 1 95 ? -10.984 -6.914 -3.182 1 98.81 95 ALA A O 1
ATOM 706 N N . GLY A 1 96 ? -10 -7.383 -1.207 1 98.69 96 GLY A N 1
ATOM 707 C CA . GLY A 1 96 ? -10.875 -8.516 -0.948 1 98.69 96 GLY A CA 1
ATOM 708 C C . GLY A 1 96 ? -10.531 -9.742 -1.774 1 98.69 96 GLY A C 1
ATOM 709 O O . GLY A 1 96 ? -11.414 -10.508 -2.148 1 98.69 96 GLY A O 1
ATOM 710 N N . ILE A 1 97 ? -9.273 -9.93 -2.148 1 98.88 97 ILE A N 1
ATOM 711 C CA . ILE A 1 97 ? -8.828 -11.102 -2.902 1 98.88 97 ILE A CA 1
ATOM 712 C C . ILE A 1 97 ? -8.781 -12.32 -1.985 1 98.88 97 ILE A C 1
ATOM 714 O O . ILE A 1 97 ? -8.227 -12.258 -0.885 1 98.88 97 ILE A O 1
ATOM 718 N N . GLY A 1 98 ? -9.219 -13.422 -2.414 1 98.88 98 GLY A N 1
ATOM 719 C CA . GLY A 1 98 ? -9.562 -14.531 -1.534 1 98.88 98 GLY A CA 1
ATOM 720 C C . GLY A 1 98 ? -8.359 -15.367 -1.133 1 98.88 98 GLY A C 1
ATOM 721 O O . GLY A 1 98 ? -8.352 -15.969 -0.06 1 98.88 98 GLY A O 1
ATOM 722 N N . ARG A 1 99 ? -7.355 -15.406 -1.991 1 98.94 99 ARG A N 1
ATOM 723 C CA . ARG A 1 99 ? -6.254 -16.328 -1.736 1 98.94 99 ARG A CA 1
ATOM 724 C C . ARG A 1 99 ? -4.93 -15.742 -2.213 1 98.94 99 ARG A C 1
ATOM 726 O O . ARG A 1 99 ? -4.879 -15.062 -3.242 1 98.94 99 ARG A O 1
ATOM 733 N N . LEU A 1 100 ? -3.922 -15.969 -1.435 1 98.94 100 LEU A N 1
ATOM 734 C CA . LEU A 1 100 ? -2.537 -15.641 -1.753 1 98.94 100 LEU A CA 1
ATOM 735 C C . LEU A 1 100 ? -1.671 -16.906 -1.767 1 98.94 100 LEU A C 1
ATOM 737 O O . LEU A 1 100 ? -1.698 -17.688 -0.819 1 98.94 100 LEU A O 1
ATOM 741 N N . VAL A 1 101 ? -0.877 -17.078 -2.826 1 98.94 101 VAL A N 1
ATOM 742 C CA . VAL A 1 101 ? 0.096 -18.172 -2.936 1 98.94 101 VAL A CA 1
ATOM 743 C C . VAL A 1 101 ? 1.456 -17.594 -3.336 1 98.94 101 VAL A C 1
ATOM 745 O O . VAL A 1 101 ? 1.551 -16.797 -4.273 1 98.94 101 VAL A O 1
ATOM 748 N N . PHE A 1 102 ? 2.514 -17.984 -2.631 1 98.94 102 PHE A N 1
ATOM 749 C CA . PHE A 1 102 ? 3.791 -17.344 -2.943 1 98.94 102 PHE A CA 1
ATOM 750 C C . PHE A 1 102 ? 4.926 -18.359 -2.873 1 98.94 102 PHE A C 1
ATOM 752 O O . PHE A 1 102 ? 4.785 -19.422 -2.252 1 98.94 102 PHE A O 1
ATOM 759 N N . VAL A 1 103 ? 6.047 -18.031 -3.449 1 98.94 103 VAL A N 1
ATOM 760 C CA . VAL A 1 103 ? 7.203 -18.906 -3.496 1 98.94 103 VAL A CA 1
ATOM 761 C C . VAL A 1 103 ? 8.117 -18.625 -2.305 1 98.94 103 VAL A C 1
ATOM 763 O O . VAL A 1 103 ? 8.242 -19.453 -1.4 1 98.94 103 VAL A O 1
ATOM 766 N N . LEU A 1 104 ? 8.742 -17.469 -2.318 1 98.69 104 LEU A N 1
ATOM 767 C CA . LEU A 1 104 ? 9.711 -17.094 -1.297 1 98.69 104 LEU A CA 1
ATOM 768 C C . LEU A 1 104 ? 9.031 -16.375 -0.142 1 98.69 104 LEU A C 1
ATOM 770 O O . LEU A 1 104 ? 8.219 -15.469 -0.363 1 98.69 104 LEU A O 1
ATOM 774 N N . SER A 1 105 ? 9.352 -16.75 1.099 1 98.31 105 SER A N 1
ATOM 775 C CA . SER A 1 105 ? 8.875 -15.992 2.258 1 98.31 105 SER A CA 1
ATOM 776 C C . SER A 1 105 ? 9.625 -14.672 2.402 1 98.31 105 SER A C 1
ATOM 778 O O . SER A 1 105 ? 10.703 -14.492 1.83 1 98.31 105 SER A O 1
ATOM 780 N N . GLY A 1 106 ? 8.977 -13.789 3.158 1 97 106 GLY A N 1
ATOM 781 C CA . GLY A 1 106 ? 9.648 -12.539 3.467 1 97 106 GLY A CA 1
ATOM 782 C C . GLY A 1 106 ? 11 -12.742 4.133 1 97 106 GLY A C 1
ATOM 783 O O . GLY A 1 106 ? 11.953 -12.016 3.85 1 97 106 GLY A O 1
ATOM 784 N N . GLU A 1 107 ? 11.102 -13.695 4.965 1 95.5 107 GLU A N 1
ATOM 785 C CA . GLU A 1 107 ? 12.352 -14.008 5.645 1 95.5 107 GLU A CA 1
ATOM 786 C C . GLU A 1 107 ? 13.43 -14.43 4.645 1 95.5 107 GLU A C 1
ATOM 788 O O . GLU A 1 107 ? 14.578 -13.984 4.738 1 95.5 107 GLU A O 1
ATOM 793 N N . MET A 1 108 ? 13.109 -15.312 3.725 1 96.19 108 MET A N 1
ATOM 794 C CA . MET A 1 108 ? 14.039 -15.734 2.684 1 96.19 108 MET A CA 1
ATOM 795 C C . MET A 1 108 ? 14.5 -14.547 1.847 1 96.19 108 MET A C 1
ATOM 797 O O . MET A 1 108 ? 15.695 -14.406 1.564 1 96.19 108 MET A O 1
ATOM 801 N N . ILE A 1 109 ? 13.539 -13.672 1.456 1 96.69 109 ILE A N 1
ATOM 802 C CA . ILE A 1 109 ? 13.836 -12.5 0.631 1 96.69 109 ILE A CA 1
ATOM 803 C C . ILE A 1 109 ? 14.844 -11.602 1.345 1 96.69 109 ILE A C 1
ATOM 805 O O . ILE A 1 109 ? 15.781 -11.102 0.725 1 96.69 109 ILE A O 1
ATOM 809 N N . ARG A 1 110 ? 14.648 -11.375 2.621 1 93.19 110 ARG A N 1
ATOM 810 C CA . ARG A 1 110 ? 15.562 -10.539 3.396 1 93.19 110 ARG A CA 1
ATOM 811 C C . ARG A 1 110 ? 16.969 -11.133 3.408 1 93.19 110 ARG A C 1
ATOM 813 O O . ARG A 1 110 ? 17.953 -10.391 3.461 1 93.19 110 ARG A O 1
ATOM 820 N N . GLN A 1 111 ? 17.078 -12.438 3.35 1 91.19 111 GLN A N 1
ATOM 821 C CA . GLN A 1 111 ? 18.375 -13.102 3.35 1 91.19 111 GLN A CA 1
ATOM 822 C C . GLN A 1 111 ? 19.094 -12.906 2.02 1 91.19 111 GLN A C 1
ATOM 824 O O . GLN A 1 111 ? 20.328 -12.898 1.969 1 91.19 111 GLN A O 1
ATOM 829 N N . PHE A 1 112 ? 18.25 -12.734 0.972 1 89.56 112 PHE A N 1
ATOM 830 C CA . PHE A 1 112 ? 18.844 -12.539 -0.35 1 89.56 112 PHE A CA 1
ATOM 831 C C . PHE A 1 112 ? 19.281 -11.094 -0.531 1 89.56 112 PHE A C 1
ATOM 833 O O . PHE A 1 112 ? 20.109 -10.797 -1.397 1 89.56 112 PHE A O 1
ATOM 840 N N . GLY A 1 113 ? 18.734 -10.195 0.2 1 82.12 113 GLY A N 1
ATOM 841 C CA . GLY A 1 113 ? 19.031 -8.781 0.047 1 82.12 113 GLY A CA 1
ATOM 842 C C . GLY A 1 113 ? 20.156 -8.305 0.947 1 82.12 113 GLY A C 1
ATOM 843 O O . GLY A 1 113 ? 20.766 -9.109 1.65 1 82.12 113 GLY A O 1
ATOM 844 N N . SER A 1 114 ? 20.391 -7.078 0.792 1 82.44 114 SER A N 1
ATOM 845 C CA . SER A 1 114 ? 21.406 -6.453 1.642 1 82.44 114 SER A CA 1
ATOM 846 C C . SER A 1 114 ? 20.859 -6.18 3.039 1 82.44 114 SER A C 1
ATOM 848 O O . SER A 1 114 ? 19.672 -5.926 3.205 1 82.44 114 SER A O 1
ATOM 850 N N . ALA A 1 115 ? 21.688 -6.227 3.934 1 81.5 115 ALA A N 1
ATOM 851 C CA . ALA A 1 115 ? 21.328 -5.938 5.32 1 81.5 115 ALA A CA 1
ATOM 852 C C . ALA A 1 115 ? 20.906 -4.484 5.484 1 81.5 115 ALA A C 1
ATOM 854 O O . ALA A 1 115 ? 20.172 -4.145 6.418 1 81.5 115 ALA A O 1
ATOM 855 N N . GLU A 1 116 ? 21.344 -3.682 4.559 1 87.81 116 GLU A N 1
ATOM 856 C CA . GLU A 1 116 ? 21.094 -2.25 4.703 1 87.81 116 GLU A CA 1
ATOM 857 C C . GLU A 1 116 ? 19.812 -1.843 3.998 1 87.81 116 GLU A C 1
ATOM 859 O O . GLU A 1 116 ? 19.344 -0.706 4.137 1 87.81 116 GLU A O 1
ATOM 864 N N . ALA A 1 117 ? 19.234 -2.797 3.359 1 92.69 117 ALA A N 1
ATOM 865 C CA . ALA A 1 117 ? 18.016 -2.496 2.615 1 92.69 117 ALA A CA 1
ATOM 866 C C . ALA A 1 117 ? 16.844 -2.219 3.561 1 92.69 117 ALA A C 1
ATOM 868 O O . ALA A 1 117 ? 16.75 -2.824 4.633 1 92.69 117 ALA A O 1
ATOM 869 N N . VAL A 1 118 ? 15.992 -1.286 3.236 1 95.62 118 VAL A N 1
ATOM 870 C CA . VAL A 1 118 ? 14.766 -1.027 3.979 1 95.62 118 VAL A CA 1
ATOM 871 C C . VAL A 1 118 ? 13.977 -2.326 4.141 1 95.62 118 VAL A C 1
ATOM 873 O O . VAL A 1 118 ? 13.859 -3.111 3.197 1 95.62 118 VAL A O 1
ATOM 876 N N . SER A 1 119 ? 13.484 -2.547 5.309 1 95.81 119 SER A N 1
ATOM 877 C CA . SER A 1 119 ? 12.703 -3.752 5.578 1 95.81 119 SER A CA 1
ATOM 878 C C . SER A 1 119 ? 11.609 -3.486 6.609 1 95.81 119 SER A C 1
ATOM 880 O O . SER A 1 119 ? 11.766 -2.621 7.473 1 95.81 119 SER A O 1
ATOM 882 N N . ILE A 1 120 ? 10.539 -4.113 6.488 1 97.88 120 ILE A N 1
ATOM 883 C CA . ILE A 1 120 ? 9.445 -4.188 7.449 1 97.88 120 ILE A CA 1
ATOM 884 C C . ILE A 1 120 ? 9.195 -5.645 7.832 1 97.88 120 ILE A C 1
ATOM 886 O O . ILE A 1 120 ? 8.867 -6.469 6.977 1 97.88 120 ILE A O 1
ATOM 890 N N . ASP A 1 121 ? 9.352 -5.969 9.094 1 97.5 121 ASP A N 1
ATOM 891 C CA . ASP A 1 121 ? 9.219 -7.344 9.57 1 97.5 121 ASP A CA 1
ATOM 892 C C . ASP A 1 121 ? 7.766 -7.656 9.922 1 97.5 121 ASP A C 1
ATOM 894 O O . ASP A 1 121 ? 7.438 -7.852 11.094 1 97.5 121 ASP A O 1
ATOM 898 N N . LEU A 1 122 ? 6.891 -7.68 9.016 1 98.44 122 LEU A N 1
ATOM 899 C CA . LEU A 1 122 ? 5.484 -8.07 9.062 1 98.44 122 LEU A CA 1
ATOM 900 C C . LEU A 1 122 ? 5.133 -8.984 7.898 1 98.44 122 LEU A C 1
ATOM 902 O O . LEU A 1 122 ? 5.227 -8.586 6.734 1 98.44 122 LEU A O 1
ATOM 906 N N . SER A 1 123 ? 4.777 -10.203 8.18 1 98.62 123 SER A N 1
ATOM 907 C CA . SER A 1 123 ? 4.438 -11.156 7.125 1 98.62 123 SER A CA 1
ATOM 908 C C . SER A 1 123 ? 3.021 -10.93 6.609 1 98.62 123 SER A C 1
ATOM 910 O O . SER A 1 123 ? 2.211 -10.273 7.273 1 98.62 123 SER A O 1
ATOM 912 N N . ALA A 1 124 ? 2.727 -11.445 5.48 1 98.81 124 ALA A N 1
ATOM 913 C CA . ALA A 1 124 ? 1.373 -11.375 4.938 1 98.81 124 ALA A CA 1
ATOM 914 C C . ALA A 1 124 ? 0.367 -12.016 5.895 1 98.81 124 ALA A C 1
ATOM 916 O O . ALA A 1 124 ? -0.733 -11.492 6.086 1 98.81 124 ALA A O 1
ATOM 917 N N . ARG A 1 125 ? 0.758 -13.117 6.465 1 98.75 125 ARG A N 1
ATOM 918 C CA . ARG A 1 125 ? -0.121 -13.82 7.395 1 98.75 125 ARG A CA 1
ATOM 919 C C . ARG A 1 125 ? -0.432 -12.953 8.609 1 98.75 125 ARG A C 1
ATOM 921 O O . ARG A 1 125 ? -1.562 -12.953 9.102 1 98.75 125 ARG A O 1
ATOM 928 N N . GLU A 1 126 ? 0.564 -12.289 9.125 1 98.69 126 GLU A N 1
ATOM 929 C CA . GLU A 1 126 ? 0.349 -11.414 10.273 1 98.69 126 GLU A CA 1
ATOM 930 C C . GLU A 1 126 ? -0.618 -10.281 9.93 1 98.69 126 GLU A C 1
ATOM 932 O O . GLU A 1 126 ? -1.49 -9.938 10.727 1 98.69 126 GLU A O 1
ATOM 937 N N . VAL A 1 127 ? -0.469 -9.656 8.734 1 98.88 127 VAL A N 1
ATOM 938 C CA . VAL A 1 127 ? -1.354 -8.578 8.312 1 98.88 127 VAL A CA 1
ATOM 939 C C . VAL A 1 127 ? -2.781 -9.102 8.18 1 98.88 127 VAL A C 1
ATOM 941 O O . VAL A 1 127 ? -3.725 -8.484 8.68 1 98.88 127 VAL A O 1
ATOM 944 N N . VAL A 1 128 ? -2.947 -10.266 7.555 1 98.88 128 VAL A N 1
ATOM 945 C CA . VAL A 1 128 ? -4.258 -10.867 7.352 1 98.88 128 VAL A CA 1
ATOM 946 C C . VAL A 1 128 ? -4.898 -11.18 8.703 1 98.88 128 VAL A C 1
ATOM 948 O O . VAL A 1 128 ? -6.094 -10.953 8.898 1 98.88 128 VAL A O 1
ATOM 951 N N . ALA A 1 129 ? -4.094 -11.688 9.602 1 98.75 129 ALA A N 1
ATOM 952 C CA . ALA A 1 129 ? -4.598 -12.078 10.914 1 98.75 129 ALA A CA 1
ATOM 953 C C . ALA A 1 129 ? -5.141 -10.875 11.68 1 98.75 129 ALA A C 1
ATOM 955 O O . ALA A 1 129 ? -5.953 -11.023 12.594 1 98.75 129 ALA A O 1
ATOM 956 N N . ARG A 1 130 ? -4.738 -9.711 11.328 1 98.44 130 ARG A N 1
ATOM 957 C CA . ARG A 1 130 ? -5.168 -8.477 11.977 1 98.44 130 ARG A CA 1
ATOM 958 C C . ARG A 1 130 ? -6.309 -7.816 11.211 1 98.44 130 ARG A C 1
ATOM 960 O O . ARG A 1 130 ? -6.68 -6.676 11.5 1 98.44 130 ARG A O 1
ATOM 967 N N . SER A 1 131 ? -6.855 -8.477 10.219 1 98.38 131 SER A N 1
ATOM 968 C CA . SER A 1 131 ? -7.965 -7.953 9.43 1 98.38 131 SER A CA 1
ATOM 969 C C . SER A 1 131 ? -9.25 -8.719 9.703 1 98.38 131 SER A C 1
ATOM 971 O O . SER A 1 131 ? -9.234 -9.75 10.383 1 98.38 131 SER A O 1
ATOM 973 N N . ASN A 1 132 ? -10.383 -8.195 9.227 1 97.44 132 ASN A N 1
ATOM 974 C CA . ASN A 1 132 ? -11.664 -8.883 9.344 1 97.44 132 ASN A CA 1
ATOM 975 C C . ASN A 1 132 ? -12.039 -9.594 8.047 1 97.44 132 ASN A C 1
ATOM 977 O O . ASN A 1 132 ? -13.219 -9.875 7.809 1 97.44 132 ASN A O 1
ATOM 981 N N . VAL A 1 133 ? -11.07 -9.719 7.164 1 97.31 133 VAL A N 1
ATOM 982 C CA . VAL A 1 133 ? -11.266 -10.398 5.887 1 97.31 133 VAL A CA 1
ATOM 983 C C . VAL A 1 133 ? -10.594 -11.773 5.93 1 97.31 133 VAL A C 1
ATOM 985 O O . VAL A 1 133 ? -9.484 -11.914 6.453 1 97.31 133 VAL A O 1
ATOM 988 N N . ASP A 1 134 ? -11.297 -12.789 5.453 1 96.06 134 ASP A N 1
ATOM 989 C CA . ASP A 1 134 ? -10.734 -14.141 5.387 1 96.06 134 ASP A CA 1
ATOM 990 C C . ASP A 1 134 ? -9.906 -14.32 4.117 1 96.06 134 ASP A C 1
ATOM 992 O O . ASP A 1 134 ? -10.438 -14.312 3.01 1 96.06 134 ASP A O 1
ATOM 996 N N . VAL A 1 135 ? -8.609 -14.453 4.203 1 98.75 135 VAL A N 1
ATOM 997 C CA . VAL A 1 135 ? -7.688 -14.695 3.1 1 98.75 135 VAL A CA 1
ATOM 998 C C . VAL A 1 135 ? -6.93 -16 3.334 1 98.75 135 VAL A C 1
ATOM 1000 O O . VAL A 1 135 ? -6.32 -16.188 4.391 1 98.75 135 VAL A O 1
ATOM 1003 N N . GLN A 1 136 ? -6.969 -16.859 2.43 1 98.81 136 GLN A N 1
ATOM 1004 C CA . GLN A 1 136 ? -6.129 -18.062 2.479 1 98.81 136 GLN A CA 1
ATOM 1005 C C . GLN A 1 136 ? -4.707 -17.75 2.018 1 98.81 136 GLN A C 1
ATOM 1007 O O . GLN A 1 136 ? -4.508 -17.172 0.942 1 98.81 136 GLN A O 1
ATOM 1012 N N . VAL A 1 137 ? -3.73 -18.062 2.836 1 98.88 137 VAL A N 1
ATOM 1013 C CA . VAL A 1 137 ? -2.34 -17.766 2.506 1 98.88 137 VAL A CA 1
ATOM 1014 C C . VAL A 1 137 ? -1.539 -19.062 2.422 1 98.88 137 VAL A C 1
ATOM 1016 O O . VAL A 1 137 ? -1.415 -19.797 3.412 1 98.88 137 VAL A O 1
ATOM 1019 N N . ASP A 1 138 ? -0.979 -19.328 1.261 1 98.81 138 ASP A N 1
ATOM 1020 C CA . ASP A 1 138 ? -0.208 -20.547 1.04 1 98.81 138 ASP A CA 1
ATOM 1021 C C . ASP A 1 138 ? 1.204 -20.219 0.555 1 98.81 138 ASP A C 1
ATOM 1023 O O . ASP A 1 138 ? 1.378 -19.484 -0.415 1 98.81 138 ASP A O 1
ATOM 1027 N N . GLY A 1 139 ? 2.238 -20.828 1.184 1 98.5 139 GLY A N 1
ATOM 1028 C CA . GLY A 1 139 ? 3.648 -20.656 0.87 1 98.5 139 GLY A CA 1
ATOM 1029 C C . GLY A 1 139 ? 4.551 -20.828 2.078 1 98.5 139 GLY A C 1
ATOM 1030 O O . GLY A 1 139 ? 4.07 -20.984 3.203 1 98.5 139 GLY A O 1
ATOM 1031 N N . PRO A 1 140 ? 5.707 -20.797 1.866 1 98.62 140 PRO A N 1
ATOM 1032 C CA . PRO A 1 140 ? 6.5 -20.797 0.635 1 98.62 140 PRO A CA 1
ATOM 1033 C C . PRO A 1 140 ? 6.348 -22.078 -0.168 1 98.62 140 PRO A C 1
ATOM 1035 O O . PRO A 1 140 ? 5.742 -23.047 0.31 1 98.62 140 PRO A O 1
ATOM 1038 N N . CYS A 1 141 ? 6.703 -22.062 -1.415 1 98.81 141 CYS A N 1
ATOM 1039 C CA . CYS A 1 141 ? 6.766 -23.25 -2.254 1 98.81 141 CYS A CA 1
ATOM 1040 C C . CYS A 1 141 ? 8.188 -23.797 -2.322 1 98.81 141 CYS A C 1
ATOM 1042 O O . CYS A 1 141 ? 8.969 -23.406 -3.188 1 98.81 141 CYS A O 1
ATOM 1044 N N . GLU A 1 142 ? 8.531 -24.781 -1.527 1 97.88 142 GLU A N 1
ATOM 1045 C CA . GLU A 1 142 ? 9.883 -25.297 -1.339 1 97.88 142 GLU A CA 1
ATOM 1046 C C . GLU A 1 142 ? 10.492 -25.734 -2.664 1 97.88 142 GLU A C 1
ATOM 1048 O O . GLU A 1 142 ? 11.672 -25.484 -2.928 1 97.88 142 GLU A O 1
ATOM 1053 N N . GLU A 1 143 ? 9.773 -26.297 -3.502 1 98.25 143 GLU A N 1
ATOM 1054 C CA . GLU A 1 143 ? 10.242 -26.859 -4.762 1 98.25 143 GLU A CA 1
ATOM 1055 C C . GLU A 1 143 ? 10.766 -25.781 -5.699 1 98.25 143 GLU A C 1
ATOM 1057 O O . GLU A 1 143 ? 11.539 -26.062 -6.617 1 98.25 143 GLU A O 1
ATOM 1062 N N . LEU A 1 144 ? 10.289 -24.609 -5.461 1 98.69 144 LEU A N 1
ATOM 1063 C CA . LEU A 1 144 ? 10.609 -23.562 -6.422 1 98.69 144 LEU A CA 1
ATOM 1064 C C . LEU A 1 14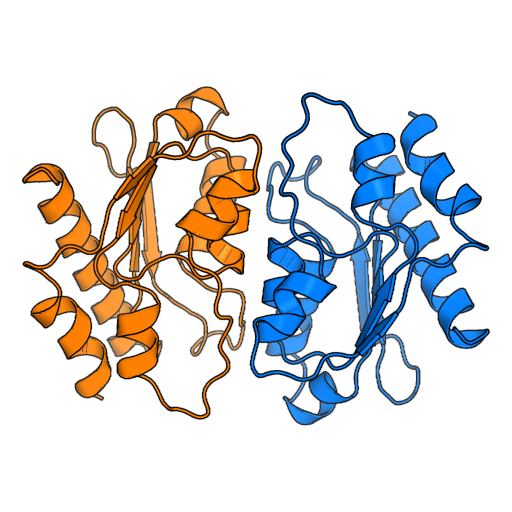4 ? 11.523 -22.5 -5.797 1 98.69 144 LEU A C 1
ATOM 1066 O O . LEU A 1 144 ? 11.82 -21.484 -6.418 1 98.69 144 LEU A O 1
ATOM 1070 N N . VAL A 1 145 ? 11.992 -22.719 -4.574 1 98.06 145 VAL A N 1
ATOM 1071 C CA . VAL A 1 145 ? 12.797 -21.766 -3.83 1 98.06 145 VAL A CA 1
ATOM 1072 C C . VAL A 1 145 ? 14.117 -21.516 -4.559 1 98.06 145 VAL A C 1
ATOM 1074 O O . VAL A 1 145 ? 14.555 -20.359 -4.684 1 98.06 145 VAL A O 1
ATOM 1077 N N . GLU A 1 146 ? 14.711 -22.562 -5.039 1 97.06 146 GLU A N 1
ATOM 1078 C CA . GLU A 1 146 ? 15.992 -22.406 -5.727 1 97.06 146 GLU A CA 1
ATOM 1079 C C . GLU A 1 146 ? 15.844 -21.562 -6.992 1 97.06 146 GLU A C 1
ATOM 1081 O O . GLU A 1 146 ? 16.656 -20.656 -7.242 1 97.06 146 GLU A O 1
ATOM 1086 N N . ALA A 1 147 ? 14.867 -21.891 -7.781 1 98.06 147 ALA A N 1
ATOM 1087 C CA . ALA A 1 147 ? 14.633 -21.156 -9.031 1 98.06 147 ALA A CA 1
ATOM 1088 C C . ALA A 1 147 ? 14.367 -19.688 -8.766 1 98.06 147 ALA A C 1
ATOM 1090 O O . ALA A 1 147 ? 14.953 -18.812 -9.414 1 98.06 147 ALA A O 1
ATOM 1091 N N . ALA A 1 148 ? 13.5 -19.406 -7.816 1 98.31 148 ALA A N 1
ATOM 1092 C CA . ALA A 1 148 ? 13.164 -18.016 -7.504 1 98.31 148 ALA A CA 1
ATOM 1093 C C . ALA A 1 148 ? 14.336 -17.297 -6.852 1 98.31 148 ALA A C 1
ATOM 1095 O O . ALA A 1 148 ? 14.656 -16.156 -7.215 1 98.31 148 ALA A O 1
ATOM 1096 N N . GLY A 1 149 ? 14.969 -17.953 -5.883 1 97.31 149 GLY A N 1
ATOM 1097 C CA . GLY A 1 149 ? 16.109 -17.375 -5.18 1 97.31 149 GLY A CA 1
ATOM 1098 C C . GLY A 1 149 ? 17.281 -17.094 -6.09 1 97.31 149 GLY A C 1
ATOM 1099 O O . GLY A 1 149 ? 18.031 -16.141 -5.852 1 97.31 149 GLY A O 1
ATOM 1100 N N . GLY A 1 150 ? 17.484 -17.875 -7.109 1 96.62 150 GLY A N 1
ATOM 1101 C CA . GLY A 1 150 ? 18.578 -17.703 -8.055 1 96.62 150 GLY A CA 1
ATOM 1102 C C . GLY A 1 150 ? 18.531 -16.375 -8.781 1 96.62 150 GLY A C 1
ATOM 1103 O O . GLY A 1 150 ? 19.562 -15.914 -9.281 1 96.62 150 GLY A O 1
ATOM 1104 N N . LEU A 1 151 ? 17.406 -15.734 -8.82 1 97.38 151 LEU A N 1
ATOM 1105 C CA . LEU A 1 151 ? 17.25 -14.469 -9.531 1 97.38 151 LEU A CA 1
ATOM 1106 C C . LEU A 1 151 ? 17.859 -13.32 -8.727 1 97.38 151 LEU A C 1
ATOM 1108 O O . LEU A 1 151 ? 18.078 -12.234 -9.266 1 97.38 151 LEU A O 1
ATOM 1112 N N . PHE A 1 152 ? 18.031 -13.414 -7.379 1 94.5 152 PHE A N 1
ATOM 1113 C CA . PHE A 1 152 ? 18.609 -12.375 -6.535 1 94.5 152 PHE A CA 1
ATOM 1114 C C . PHE A 1 152 ? 20.125 -12.32 -6.695 1 94.5 152 PHE A C 1
ATOM 1116 O O . PHE A 1 152 ? 20.766 -11.328 -6.34 1 94.5 152 PHE A O 1
ATOM 1123 N N . GLY A 1 153 ? 20.859 -13.336 -7.047 1 79.62 153 GLY A N 1
ATOM 1124 C CA . GLY A 1 153 ? 22.297 -13.461 -7.172 1 79.62 153 GLY A CA 1
ATOM 1125 C C . GLY A 1 153 ? 22.797 -13.18 -8.57 1 79.62 153 GLY A C 1
ATOM 1126 O O . GLY A 1 153 ? 24 -13.047 -8.789 1 79.62 153 GLY A O 1
ATOM 1127 N N . GLU A 1 154 ? 22.031 -13.406 -9.633 1 56.38 154 GLU A N 1
ATOM 1128 C CA . GLU A 1 154 ? 22.531 -13.328 -11 1 56.38 154 GLU A CA 1
ATOM 1129 C C . GLU A 1 154 ? 22.844 -11.891 -11.391 1 56.38 154 GLU A C 1
ATOM 1131 O O . GLU A 1 154 ? 23.375 -11.633 -12.477 1 56.38 154 GLU A O 1
ATOM 1136 N N . GLY A 1 155 ? 22.578 -10.867 -10.617 1 41.94 155 GLY A N 1
ATOM 1137 C CA . GLY A 1 155 ? 23.156 -9.633 -11.117 1 41.94 155 GLY A CA 1
ATOM 1138 C C . GLY A 1 155 ? 24.625 -9.477 -10.805 1 41.94 155 GLY A C 1
ATOM 1139 O O . GLY A 1 155 ? 25.141 -10.109 -9.875 1 41.94 155 GLY A O 1
ATOM 1140 N N . MET B 1 1 ? 2.635 18.859 19.25 1 93.69 1 MET B N 1
ATOM 1141 C CA . MET B 1 1 ? 2.283 19.438 17.953 1 93.69 1 MET B CA 1
ATOM 1142 C C . MET B 1 1 ? 2.309 20.969 18 1 93.69 1 MET B C 1
ATOM 1144 O O . MET B 1 1 ? 1.737 21.562 18.906 1 93.69 1 MET B O 1
ATOM 1148 N N . THR B 1 2 ? 3.016 21.531 17.094 1 96.62 2 THR B N 1
ATOM 1149 C CA . THR B 1 2 ? 3.18 22.984 17.047 1 96.62 2 THR B CA 1
ATOM 1150 C C . THR B 1 2 ? 1.995 23.641 16.359 1 96.62 2 THR B C 1
ATOM 1152 O O . THR B 1 2 ? 1.134 22.953 15.797 1 96.62 2 THR B O 1
ATOM 1155 N N . ASP B 1 3 ? 1.945 24.891 16.438 1 97.69 3 ASP B N 1
ATOM 1156 C CA . ASP B 1 3 ? 0.901 25.625 15.727 1 97.69 3 ASP B CA 1
ATOM 1157 C C . ASP B 1 3 ? 1.046 25.453 14.211 1 97.69 3 ASP B C 1
ATOM 1159 O O . ASP B 1 3 ? 0.05 25.453 13.484 1 97.69 3 ASP B O 1
ATOM 1163 N N . ILE B 1 4 ? 2.25 25.344 13.766 1 98.12 4 ILE B N 1
ATOM 1164 C CA . ILE B 1 4 ? 2.502 25.109 12.344 1 98.12 4 ILE B CA 1
ATOM 1165 C C . ILE B 1 4 ? 1.961 23.734 11.945 1 98.12 4 ILE B C 1
ATOM 1167 O O . ILE B 1 4 ? 1.326 23.594 10.898 1 98.12 4 ILE B O 1
ATOM 1171 N N . ASP B 1 5 ? 2.217 22.703 12.805 1 98.62 5 ASP B N 1
ATOM 1172 C CA . ASP B 1 5 ? 1.63 21.391 12.562 1 98.62 5 ASP B CA 1
ATOM 1173 C C . ASP B 1 5 ? 0.115 21.484 12.398 1 98.62 5 ASP B C 1
ATOM 1175 O O . ASP B 1 5 ? -0.448 20.938 11.445 1 98.62 5 ASP B O 1
ATOM 1179 N N . LYS B 1 6 ? -0.503 22.203 13.281 1 98.75 6 LYS B N 1
ATOM 1180 C CA . LYS B 1 6 ? -1.96 22.297 13.305 1 98.75 6 LYS B CA 1
ATOM 1181 C C . LYS B 1 6 ? -2.484 23.016 12.062 1 98.75 6 LYS B C 1
ATOM 1183 O O . LYS B 1 6 ? -3.555 22.688 11.555 1 98.75 6 LYS B O 1
ATOM 1188 N N . ALA B 1 7 ? -1.786 24 11.656 1 98.75 7 ALA B N 1
ATOM 1189 C CA . ALA B 1 7 ? -2.186 24.688 10.43 1 98.75 7 ALA B CA 1
ATOM 1190 C C . ALA B 1 7 ? -2.184 23.75 9.242 1 98.75 7 ALA B C 1
ATOM 1192 O O . ALA B 1 7 ? -3.105 23.766 8.422 1 98.75 7 ALA B O 1
ATOM 1193 N N . HIS B 1 8 ? -1.118 22.906 9.094 1 98.88 8 HIS B N 1
ATOM 1194 C CA . HIS B 1 8 ? -1.057 21.922 8.016 1 98.88 8 HIS B CA 1
ATOM 1195 C C . HIS B 1 8 ? -2.162 20.891 8.164 1 98.88 8 HIS B C 1
ATOM 1197 O O . HIS B 1 8 ? -2.764 20.469 7.168 1 98.88 8 HIS B O 1
ATOM 1203 N N . LEU B 1 9 ? -2.447 20.469 9.406 1 98.88 9 LEU B N 1
ATOM 1204 C CA . LEU B 1 9 ? -3.514 19.5 9.633 1 98.88 9 LEU B CA 1
ATOM 1205 C C . LEU B 1 9 ? -4.871 20.078 9.242 1 98.88 9 LEU B C 1
ATOM 1207 O O . LEU B 1 9 ? -5.73 19.375 8.727 1 98.88 9 LEU B O 1
ATOM 1211 N N . ARG B 1 10 ? -5.105 21.375 9.469 1 98.88 10 ARG B N 1
ATOM 1212 C CA . ARG B 1 10 ? -6.348 22 9.039 1 98.88 10 ARG B CA 1
ATOM 1213 C C . ARG B 1 10 ? -6.496 21.953 7.52 1 98.88 10 ARG B C 1
ATOM 1215 O O . ARG B 1 10 ? -7.59 21.719 7.004 1 98.88 10 ARG B O 1
ATOM 1222 N N . ARG B 1 11 ? -5.406 22.172 6.793 1 98.88 11 ARG B N 1
ATOM 1223 C CA . ARG B 1 11 ? -5.438 22.031 5.344 1 98.88 11 ARG B CA 1
ATOM 1224 C C . ARG B 1 11 ? -5.797 20.609 4.941 1 98.88 11 ARG B C 1
ATOM 1226 O O . ARG B 1 11 ? -6.555 20.391 3.994 1 98.88 11 ARG B O 1
ATOM 1233 N N . CYS B 1 12 ? -5.285 19.609 5.688 1 98.94 12 CYS B N 1
ATOM 1234 C CA . CYS B 1 12 ? -5.641 18.219 5.422 1 98.94 12 CYS B CA 1
ATOM 1235 C C . CYS B 1 12 ? -7.137 18 5.594 1 98.94 12 CYS B C 1
ATOM 1237 O O . CYS B 1 12 ? -7.754 17.281 4.812 1 98.94 12 CYS B O 1
ATOM 1239 N N . ILE B 1 13 ? -7.695 18.625 6.578 1 98.94 13 ILE B N 1
ATOM 1240 C CA . ILE B 1 13 ? -9.125 18.484 6.828 1 98.94 13 ILE B CA 1
ATOM 1241 C C . ILE B 1 13 ? -9.906 19.125 5.684 1 98.94 13 ILE B C 1
ATOM 1243 O O . ILE B 1 13 ? -10.938 18.594 5.25 1 98.94 13 ILE B O 1
ATOM 1247 N N . GLU B 1 14 ? -9.445 20.266 5.176 1 98.94 14 GLU B N 1
ATOM 1248 C CA . GLU B 1 14 ? -10.07 20.875 4.004 1 98.94 14 GLU B CA 1
ATOM 1249 C C . GLU B 1 14 ? -10.023 19.938 2.805 1 98.94 14 GLU B C 1
ATOM 1251 O O . GLU B 1 14 ? -11.016 19.797 2.082 1 98.94 14 GLU B O 1
ATOM 1256 N N . LEU B 1 15 ? -8.914 19.281 2.586 1 98.94 15 LEU B N 1
ATOM 1257 C CA . LEU B 1 15 ? -8.781 18.312 1.504 1 98.94 15 LEU B CA 1
ATOM 1258 C C . LEU B 1 15 ? -9.727 17.141 1.705 1 98.94 15 LEU B C 1
ATOM 1260 O O . LEU B 1 15 ? -10.305 16.641 0.743 1 98.94 15 LEU B O 1
ATOM 1264 N N . ALA B 1 16 ? -9.82 16.719 2.926 1 98.88 16 ALA B N 1
ATOM 1265 C CA . ALA B 1 16 ? -10.766 15.648 3.256 1 98.88 16 ALA B CA 1
ATOM 1266 C C . ALA B 1 16 ? -12.195 16.047 2.906 1 98.88 16 ALA B C 1
ATOM 1268 O O . ALA B 1 16 ? -12.953 15.242 2.361 1 98.88 16 ALA B O 1
ATOM 1269 N N . ALA B 1 17 ? -12.531 17.281 3.219 1 98.81 17 ALA B N 1
ATOM 1270 C CA . ALA B 1 17 ? -13.859 17.781 2.889 1 98.81 17 ALA B CA 1
ATOM 1271 C C . ALA B 1 17 ? -14.086 17.797 1.38 1 98.81 17 ALA B C 1
ATOM 1273 O O . ALA B 1 17 ? -15.172 17.469 0.907 1 98.81 17 ALA B O 1
ATOM 1274 N N . GLU B 1 18 ? -13.086 18.203 0.633 1 98.75 18 GLU B N 1
ATOM 1275 C CA . GLU B 1 18 ? -13.164 18.172 -0.824 1 98.75 18 GLU B CA 1
ATOM 1276 C C . GLU B 1 18 ? -13.43 16.766 -1.33 1 98.75 18 GLU B C 1
ATOM 1278 O O . GLU B 1 18 ? -14.18 16.562 -2.293 1 98.75 18 GLU B O 1
ATOM 1283 N N . ALA B 1 19 ? -12.773 15.781 -0.718 1 98.81 19 ALA B N 1
ATOM 1284 C CA . ALA B 1 19 ? -13.023 14.383 -1.077 1 98.81 19 ALA B CA 1
ATOM 1285 C C . ALA B 1 19 ? -14.484 14.016 -0.871 1 98.81 19 ALA B C 1
ATOM 1287 O O . ALA B 1 19 ? -15.102 13.391 -1.737 1 98.81 19 ALA B O 1
ATOM 1288 N N . VAL B 1 20 ? -15.023 14.391 0.233 1 98.38 20 VAL B N 1
ATOM 1289 C CA . VAL B 1 20 ? -16.422 14.102 0.557 1 98.38 20 VAL B CA 1
ATOM 1290 C C . VAL B 1 20 ? -17.328 14.727 -0.491 1 98.38 20 VAL B C 1
ATOM 1292 O O . VAL B 1 20 ? -18.281 14.086 -0.96 1 98.38 20 VAL B O 1
ATOM 1295 N N . GLU B 1 21 ? -17.016 15.922 -0.856 1 98.12 21 GLU B N 1
ATOM 1296 C CA . GLU B 1 21 ? -17.812 16.625 -1.861 1 98.12 21 GLU B CA 1
ATOM 1297 C C . GLU B 1 21 ? -17.844 15.852 -3.178 1 98.12 21 GLU B C 1
ATOM 1299 O O . GLU B 1 21 ? -18.844 15.867 -3.889 1 98.12 21 GLU B O 1
ATOM 1304 N N . ARG B 1 22 ? -16.828 15.141 -3.479 1 97.75 22 ARG B N 1
ATOM 1305 C CA . ARG B 1 22 ? -16.719 14.383 -4.723 1 97.75 22 ARG B CA 1
ATOM 1306 C C . ARG B 1 22 ? -17.359 13 -4.578 1 97.75 22 ARG B C 1
ATOM 1308 O O . ARG B 1 22 ? -17.5 12.273 -5.562 1 97.75 22 ARG B O 1
ATOM 1315 N N . GLY B 1 23 ? -17.656 12.617 -3.297 1 97.75 23 GLY B N 1
ATOM 1316 C CA . GLY B 1 23 ? -18.234 11.312 -3.064 1 97.75 23 GLY B CA 1
ATOM 1317 C C . GLY B 1 23 ? -17.266 10.312 -2.48 1 97.75 23 GLY B C 1
ATOM 1318 O O . GLY B 1 23 ? -17.547 9.109 -2.43 1 97.75 23 GLY B O 1
ATOM 1319 N N . ASP B 1 24 ? -16.109 10.766 -2.033 1 98.25 24 ASP B N 1
ATOM 1320 C CA . ASP B 1 24 ? -15.086 9.914 -1.413 1 98.25 24 ASP B CA 1
ATOM 1321 C C . ASP B 1 24 ? -15.133 10.031 0.109 1 98.25 24 ASP B C 1
ATOM 1323 O O . ASP B 1 24 ? -15.742 10.953 0.649 1 98.25 24 ASP B O 1
ATOM 1327 N N . ASP B 1 25 ? -14.594 9.086 0.788 1 97.25 25 ASP B N 1
ATOM 1328 C CA . ASP B 1 25 ? -14.453 9.164 2.238 1 97.25 25 ASP B CA 1
ATOM 1329 C C . ASP B 1 25 ? -13.539 10.312 2.641 1 97.25 25 ASP B C 1
ATOM 1331 O O . ASP B 1 25 ? -12.68 10.734 1.86 1 97.25 25 ASP B O 1
ATOM 1335 N N . PRO B 1 26 ? -13.633 10.797 3.785 1 98.25 26 PRO B N 1
ATOM 1336 C CA . PRO B 1 26 ? -13.016 12.062 4.195 1 98.25 26 PRO B CA 1
ATOM 1337 C C . PRO B 1 26 ? -11.555 11.906 4.609 1 98.25 26 PRO B C 1
ATOM 1339 O O . PRO B 1 26 ? -11.234 11.984 5.797 1 98.25 26 PRO B O 1
ATOM 1342 N N . PHE B 1 27 ? -10.695 11.867 3.703 1 98.88 27 PHE B N 1
ATOM 1343 C CA . PHE B 1 27 ? -9.266 11.812 3.986 1 98.88 27 PHE B CA 1
ATOM 1344 C C . PHE B 1 27 ? -8.5 12.766 3.074 1 98.88 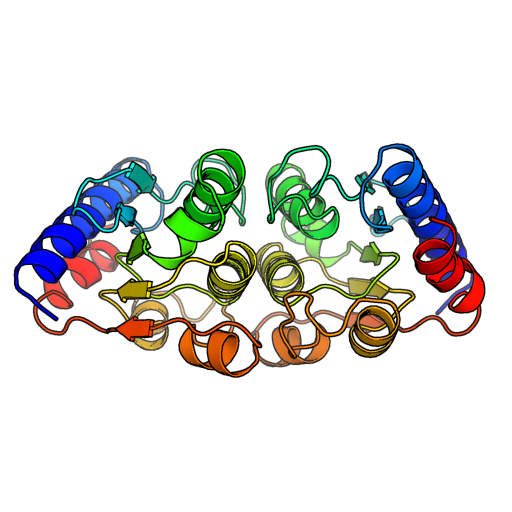27 PHE B C 1
ATOM 1346 O O . PHE B 1 27 ? -8.797 12.875 1.884 1 98.88 27 PHE B O 1
ATOM 1353 N N . GLY B 1 28 ? -7.605 13.445 3.584 1 98.94 28 GLY B N 1
ATOM 1354 C CA . GLY B 1 28 ? -6.699 14.352 2.898 1 98.94 28 GLY B CA 1
ATOM 1355 C C . GLY B 1 28 ? -5.316 14.398 3.521 1 98.94 28 GLY B C 1
ATOM 1356 O O . GLY B 1 28 ? -5.172 14.227 4.734 1 98.94 28 GLY B O 1
ATOM 1357 N N . SER B 1 29 ? -4.312 14.656 2.676 1 98.94 29 SER B N 1
ATOM 1358 C CA . SER B 1 29 ? -2.93 14.609 3.145 1 98.94 29 SER B CA 1
ATOM 1359 C C . SER B 1 29 ? -2.066 15.641 2.43 1 98.94 29 SER B C 1
ATOM 1361 O O . SER B 1 29 ? -2.385 16.062 1.314 1 98.94 29 SER B O 1
ATOM 1363 N N . LEU B 1 30 ? -0.953 15.961 3.117 1 98.88 30 LEU B N 1
ATOM 1364 C CA . LEU B 1 30 ? 0.073 16.875 2.627 1 98.88 30 LEU B CA 1
ATOM 1365 C C . LEU B 1 30 ? 1.465 16.297 2.824 1 98.88 30 LEU B C 1
ATOM 1367 O O . LEU B 1 30 ? 1.73 15.641 3.838 1 98.88 30 LEU B O 1
ATOM 1371 N N . LEU B 1 31 ? 2.262 16.594 1.884 1 98.94 31 LEU B N 1
ATOM 1372 C CA . LEU B 1 31 ? 3.699 16.406 2.053 1 98.94 31 LEU B CA 1
ATOM 1373 C C . LEU B 1 31 ? 4.406 17.766 2.15 1 98.94 31 LEU B C 1
ATOM 1375 O O . LEU B 1 31 ? 4.289 18.594 1.251 1 98.94 31 LEU B O 1
ATOM 1379 N N . VAL B 1 32 ? 5.129 17.969 3.242 1 98.94 32 VAL B N 1
ATOM 1380 C CA . VAL B 1 32 ? 5.758 19.25 3.521 1 98.94 32 VAL B CA 1
ATOM 1381 C C . VAL B 1 32 ? 7.266 19.078 3.666 1 98.94 32 VAL B C 1
ATOM 1383 O O . VAL B 1 32 ? 7.723 18.141 4.34 1 98.94 32 VAL B O 1
ATOM 1386 N N . GLY B 1 33 ? 8.023 19.953 3.086 1 98.69 33 GLY B N 1
ATOM 1387 C CA . GLY B 1 33 ? 9.477 19.891 3.172 1 98.69 33 GLY B CA 1
ATOM 1388 C C . GLY B 1 33 ? 10.016 20.438 4.48 1 98.69 33 GLY B C 1
ATOM 1389 O O . GLY B 1 33 ? 9.273 21.016 5.27 1 98.69 33 GLY B O 1
ATOM 1390 N N . ALA B 1 34 ? 11.297 20.266 4.637 1 97.62 34 ALA B N 1
ATOM 1391 C CA . ALA B 1 34 ? 11.984 20.703 5.852 1 97.62 34 ALA B CA 1
ATOM 1392 C C . ALA B 1 34 ? 11.883 22.219 6.02 1 97.62 34 ALA B C 1
ATOM 1394 O O . ALA B 1 34 ? 11.875 22.719 7.145 1 97.62 34 ALA B O 1
ATOM 1395 N N . ASP B 1 35 ? 11.703 22.875 4.938 1 96.94 35 ASP B N 1
ATOM 1396 C CA . ASP B 1 35 ? 11.656 24.328 4.973 1 96.94 35 ASP B CA 1
ATOM 1397 C C . ASP B 1 35 ? 10.227 24.828 5.215 1 96.94 35 ASP B C 1
ATOM 1399 O O . ASP B 1 35 ? 9.984 26.031 5.262 1 96.94 35 ASP B O 1
ATOM 1403 N N . GLY B 1 36 ? 9.328 23.891 5.25 1 97.31 36 GLY B N 1
ATOM 1404 C CA . GLY B 1 36 ? 7.957 24.266 5.539 1 97.31 36 GLY B CA 1
ATOM 1405 C C . GLY B 1 36 ? 7.102 24.422 4.297 1 97.31 36 GLY B C 1
ATOM 1406 O O . GLY B 1 36 ? 5.895 24.641 4.387 1 97.31 36 GLY B O 1
ATOM 1407 N N . GLU B 1 37 ? 7.672 24.281 3.18 1 97.88 37 GLU B N 1
ATOM 1408 C CA . GLU B 1 37 ? 6.934 24.391 1.926 1 97.88 37 GLU B CA 1
ATOM 1409 C C . GLU B 1 37 ? 6.094 23.141 1.661 1 97.88 37 GLU B C 1
ATOM 1411 O O . GLU B 1 37 ? 6.559 22.031 1.853 1 97.88 37 GLU B O 1
ATOM 1416 N N . VAL B 1 38 ? 4.879 23.359 1.247 1 98.75 38 VAL B N 1
ATOM 1417 C CA . VAL B 1 38 ? 4.039 22.266 0.803 1 98.75 38 VAL B CA 1
ATOM 1418 C C . VAL B 1 38 ? 4.523 21.75 -0.555 1 98.75 38 VAL B C 1
ATOM 1420 O O . VAL B 1 38 ? 4.547 22.516 -1.53 1 98.75 38 VAL B O 1
ATOM 1423 N N . LEU B 1 39 ? 4.84 20.531 -0.606 1 98.88 39 LEU B N 1
ATOM 1424 C CA . LEU B 1 39 ? 5.414 19.953 -1.82 1 98.88 39 LEU B CA 1
ATOM 1425 C C . LEU B 1 39 ? 4.328 19.328 -2.689 1 98.88 39 LEU B C 1
ATOM 1427 O O . LEU B 1 39 ? 4.398 19.391 -3.92 1 98.88 39 LEU B O 1
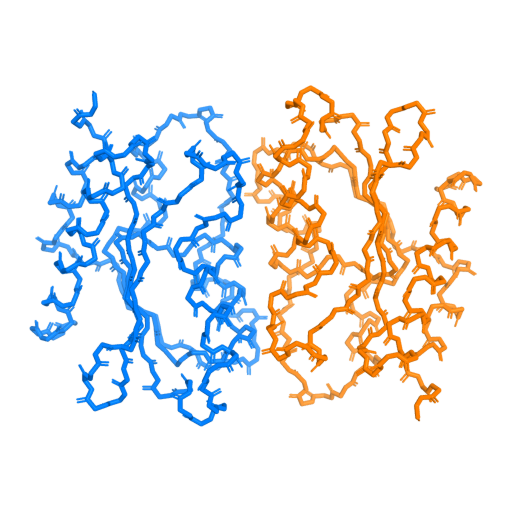ATOM 1431 N N . ALA B 1 40 ? 3.342 18.719 -2.109 1 98.88 40 ALA B N 1
ATOM 1432 C CA . ALA B 1 40 ? 2.238 18.062 -2.795 1 98.88 40 ALA B CA 1
ATOM 1433 C C . ALA B 1 40 ? 1.062 17.828 -1.852 1 98.88 40 ALA B C 1
ATOM 1435 O O . ALA B 1 40 ? 1.237 17.781 -0.632 1 98.88 40 ALA B O 1
ATOM 1436 N N . GLU B 1 41 ? -0.05 17.797 -2.359 1 98.88 41 GLU B N 1
ATOM 1437 C CA . GLU B 1 41 ? -1.278 17.5 -1.626 1 98.88 41 GLU B CA 1
ATOM 1438 C C . GLU B 1 41 ? -2.164 16.531 -2.4 1 98.88 41 GLU B C 1
ATOM 1440 O O . GLU B 1 41 ? -2.145 16.5 -3.633 1 98.88 41 GLU B O 1
ATOM 1445 N N . ARG B 1 42 ? -2.871 15.695 -1.679 1 98.88 42 ARG B N 1
ATOM 1446 C CA . ARG B 1 42 ? -3.797 14.734 -2.27 1 98.88 42 ARG B CA 1
ATOM 1447 C C . ARG B 1 42 ? -5.004 14.516 -1.366 1 98.88 42 ARG B C 1
ATOM 1449 O O . ARG B 1 42 ? -4.922 14.703 -0.152 1 98.88 42 ARG B O 1
ATOM 1456 N N . SER B 1 43 ? -6.094 14.172 -1.95 1 98.88 43 SER B N 1
ATOM 1457 C CA . SER B 1 43 ? -7.266 13.711 -1.221 1 98.88 43 SER B CA 1
ATOM 1458 C C . SER B 1 43 ? -7.711 12.328 -1.703 1 98.88 43 SER B C 1
ATOM 1460 O O . SER B 1 43 ? -7.285 11.875 -2.766 1 98.88 43 SER B O 1
ATOM 1462 N N . ASN B 1 44 ? -8.508 11.734 -0.875 1 98.81 44 ASN B N 1
ATOM 1463 C CA . ASN B 1 44 ? -8.969 10.375 -1.131 1 98.81 44 ASN B CA 1
ATOM 1464 C C . ASN B 1 44 ? -9.727 10.273 -2.451 1 98.81 44 ASN B C 1
ATOM 1466 O O . ASN B 1 44 ? -10.508 11.164 -2.791 1 98.81 44 ASN B O 1
ATOM 1470 N N . GLU B 1 45 ? -9.492 9.195 -3.191 1 98.81 45 GLU B N 1
ATOM 1471 C CA . GLU B 1 45 ? -10.18 9.016 -4.469 1 98.81 45 GLU B CA 1
ATOM 1472 C C . GLU B 1 45 ? -10.703 7.586 -4.613 1 98.81 45 GLU B C 1
ATOM 1474 O O . GLU B 1 45 ? -10.984 7.137 -5.727 1 98.81 45 GLU B O 1
ATOM 1479 N N . VAL B 1 46 ? -10.812 6.836 -3.551 1 98.69 46 VAL B N 1
ATOM 1480 C CA . VAL B 1 46 ? -11.125 5.41 -3.578 1 98.69 46 VAL B CA 1
ATOM 1481 C C . VAL B 1 46 ? -12.5 5.191 -4.215 1 98.69 46 VAL B C 1
ATOM 1483 O O . VAL B 1 46 ? -12.625 4.438 -5.184 1 98.69 46 VAL B O 1
ATOM 1486 N N . CYS B 1 47 ? -13.516 5.871 -3.771 1 98.12 47 CYS B N 1
ATOM 1487 C CA . CYS B 1 47 ? -14.875 5.641 -4.234 1 98.12 47 CYS B CA 1
ATOM 1488 C C . CYS B 1 47 ? -15.055 6.109 -5.672 1 98.12 47 CYS B C 1
ATOM 1490 O O . CYS B 1 47 ? -15.625 5.398 -6.496 1 98.12 47 CYS B O 1
ATOM 1492 N N . THR B 1 48 ? -14.508 7.258 -5.961 1 98.44 48 THR B N 1
ATOM 1493 C CA . THR B 1 48 ? -14.742 7.852 -7.273 1 98.44 48 THR B CA 1
ATOM 1494 C C . THR B 1 48 ? -13.992 7.09 -8.359 1 98.44 48 THR B C 1
ATOM 1496 O O . THR B 1 48 ? -14.422 7.055 -9.516 1 98.44 48 THR B O 1
ATOM 1499 N N . THR B 1 49 ? -12.867 6.406 -8.023 1 98.56 49 THR B N 1
ATOM 1500 C CA . THR B 1 49 ? -12.07 5.699 -9.016 1 98.56 49 THR B CA 1
ATOM 1501 C C . THR B 1 49 ? -12.359 4.203 -8.977 1 98.56 49 THR B C 1
ATOM 1503 O O . THR B 1 49 ? -12.016 3.475 -9.914 1 98.56 49 THR B O 1
ATOM 1506 N N . GLY B 1 50 ? -12.953 3.727 -7.848 1 98.56 50 GLY B N 1
ATOM 1507 C CA . GLY B 1 50 ? -13.117 2.297 -7.633 1 98.56 50 GLY B CA 1
ATOM 1508 C C . GLY B 1 50 ? -11.812 1.592 -7.297 1 98.56 50 GLY B C 1
ATOM 1509 O O . GLY B 1 50 ? -11.727 0.365 -7.383 1 98.56 50 GLY B O 1
ATOM 1510 N N . ASP B 1 51 ? -10.781 2.338 -6.98 1 98.88 51 ASP B N 1
ATOM 1511 C CA . ASP B 1 51 ? -9.445 1.82 -6.699 1 98.88 51 ASP B CA 1
ATOM 1512 C C . ASP B 1 51 ? -9.156 1.837 -5.203 1 98.88 51 ASP B C 1
ATOM 1514 O O . ASP B 1 51 ? -8.898 2.896 -4.625 1 98.88 51 ASP B O 1
ATOM 1518 N N . VAL B 1 52 ? -9.047 0.716 -4.594 1 98.69 52 VAL B N 1
ATOM 1519 C CA . VAL B 1 52 ? -8.906 0.597 -3.148 1 98.69 52 VAL B CA 1
ATOM 1520 C C . VAL B 1 52 ? -7.543 1.132 -2.715 1 98.69 52 VAL B C 1
ATOM 1522 O O . VAL B 1 52 ? -7.305 1.349 -1.523 1 98.69 52 VAL B O 1
ATOM 1525 N N . THR B 1 53 ? -6.637 1.377 -3.709 1 98.88 53 THR B N 1
ATOM 1526 C CA . THR B 1 53 ? -5.305 1.862 -3.357 1 98.88 53 THR B CA 1
ATOM 1527 C C . THR B 1 53 ? -5.23 3.381 -3.488 1 98.88 53 THR B C 1
ATOM 1529 O O . THR B 1 53 ? -4.211 3.988 -3.158 1 98.88 53 THR B O 1
ATOM 1532 N N . ALA B 1 54 ? -6.289 4.016 -3.869 1 98.81 54 ALA B N 1
ATOM 1533 C CA . ALA B 1 54 ? -6.25 5.445 -4.156 1 98.81 54 ALA B CA 1
ATOM 1534 C C . ALA B 1 54 ? -6.363 6.27 -2.875 1 98.81 54 ALA B C 1
ATOM 1536 O O . ALA B 1 54 ? -7.18 7.191 -2.795 1 98.81 54 ALA B O 1
ATOM 1537 N N . HIS B 1 55 ? -5.613 5.898 -1.918 1 98.94 55 HIS B N 1
ATOM 1538 C CA . HIS B 1 55 ? -5.453 6.691 -0.706 1 98.94 55 HIS B CA 1
ATOM 1539 C C . HIS B 1 55 ? -4.52 7.875 -0.941 1 98.94 55 HIS B C 1
ATOM 1541 O O . HIS B 1 55 ? -3.512 7.746 -1.639 1 98.94 55 HIS B O 1
ATOM 1547 N N . PRO B 1 56 ? -4.816 8.977 -0.322 1 98.94 56 PRO B N 1
ATOM 1548 C CA . PRO B 1 56 ? -3.955 10.141 -0.547 1 98.94 56 PRO B CA 1
ATOM 1549 C C . PRO B 1 56 ? -2.531 9.93 -0.036 1 98.94 56 PRO B C 1
ATOM 1551 O O . PRO B 1 56 ? -1.575 10.414 -0.646 1 98.94 56 PRO B O 1
ATOM 1554 N N . GLU B 1 57 ? -2.354 9.227 1.091 1 98.94 57 GLU B N 1
ATOM 1555 C CA . GLU B 1 57 ? -1.043 8.984 1.683 1 98.94 57 GLU B CA 1
ATOM 1556 C C . GLU B 1 57 ? -0.185 8.102 0.777 1 98.94 57 GLU B C 1
ATOM 1558 O O . GLU B 1 57 ? 1.016 8.336 0.63 1 98.94 57 GLU B O 1
ATOM 1563 N N . LEU B 1 58 ? -0.8 7.055 0.206 1 98.94 58 LEU B N 1
ATOM 1564 C CA . LEU B 1 58 ? -0.083 6.207 -0.74 1 98.94 58 LEU B CA 1
ATOM 1565 C C . LEU B 1 58 ? 0.344 7.004 -1.969 1 98.94 58 LEU B C 1
ATOM 1567 O O . LEU B 1 58 ? 1.47 6.852 -2.449 1 98.94 58 LEU B O 1
ATOM 1571 N N . ALA B 1 59 ? -0.561 7.809 -2.463 1 98.94 59 ALA B N 1
ATOM 1572 C CA . ALA B 1 59 ? -0.254 8.656 -3.613 1 98.94 59 ALA B CA 1
ATOM 1573 C C . ALA B 1 59 ? 0.923 9.578 -3.314 1 98.94 59 ALA B C 1
ATOM 1575 O O . ALA B 1 59 ? 1.786 9.789 -4.172 1 98.94 59 ALA B O 1
ATOM 1576 N N . LEU B 1 60 ? 0.952 10.133 -2.182 1 98.94 60 LEU B N 1
ATOM 1577 C CA . LEU B 1 60 ? 2.018 11.062 -1.827 1 98.94 60 LEU B CA 1
ATOM 1578 C C . LEU B 1 60 ? 3.338 10.328 -1.63 1 98.94 60 LEU B C 1
ATOM 1580 O O . LEU B 1 60 ? 4.406 10.867 -1.938 1 98.94 60 LEU B O 1
ATOM 1584 N N . ALA B 1 61 ? 3.32 9.125 -1.036 1 98.94 61 ALA B N 1
ATOM 1585 C CA . ALA B 1 61 ? 4.535 8.32 -0.938 1 98.94 61 ALA B CA 1
ATOM 1586 C C . ALA B 1 61 ? 5.113 8.023 -2.32 1 98.94 61 ALA B C 1
ATOM 1588 O O . ALA B 1 61 ? 6.32 8.148 -2.537 1 98.94 61 ALA B O 1
ATOM 1589 N N . SER B 1 62 ? 4.242 7.602 -3.23 1 98.94 62 SER B N 1
ATOM 1590 C CA . SER B 1 62 ? 4.633 7.398 -4.621 1 98.94 62 SER B CA 1
ATOM 1591 C C . SER B 1 62 ? 5.258 8.656 -5.211 1 98.94 62 SER B C 1
ATOM 1593 O O . SER B 1 62 ? 6.352 8.609 -5.777 1 98.94 62 SER B O 1
ATOM 1595 N N . TRP B 1 63 ? 4.555 9.766 -5.078 1 98.94 63 TRP B N 1
ATOM 1596 C CA . TRP B 1 63 ? 5.031 11.047 -5.594 1 98.94 63 TRP B CA 1
ATOM 1597 C C . TRP B 1 63 ? 6.406 11.383 -5.023 1 98.94 63 TRP B C 1
ATOM 1599 O O . TRP B 1 63 ? 7.316 11.758 -5.766 1 98.94 63 TRP B O 1
ATOM 1609 N N . ALA B 1 64 ? 6.594 11.242 -3.752 1 98.88 64 ALA B N 1
ATOM 1610 C CA . ALA B 1 64 ? 7.832 11.602 -3.064 1 98.88 64 ALA B CA 1
ATOM 1611 C C . ALA B 1 64 ? 9.008 10.789 -3.6 1 98.88 64 ALA B C 1
ATOM 1613 O O . ALA B 1 64 ? 10.086 11.336 -3.846 1 98.88 64 ALA B O 1
ATOM 1614 N N . SER B 1 65 ? 8.789 9.5 -3.775 1 98.69 65 SER B N 1
ATOM 1615 C CA . SER B 1 65 ? 9.891 8.633 -4.203 1 98.69 65 SER B CA 1
ATOM 1616 C C . SER B 1 65 ? 10.328 8.961 -5.625 1 98.69 65 SER B C 1
ATOM 1618 O O . SER B 1 65 ? 11.492 8.773 -5.98 1 98.69 65 SER B O 1
ATOM 1620 N N . ARG B 1 66 ? 9.414 9.539 -6.422 1 98.69 66 ARG B N 1
ATOM 1621 C CA . ARG B 1 66 ? 9.711 9.82 -7.82 1 98.69 66 ARG B CA 1
ATOM 1622 C C . ARG B 1 66 ? 10.297 11.227 -7.984 1 98.69 66 ARG B C 1
ATOM 1624 O O . ARG B 1 66 ? 10.945 11.516 -8.984 1 98.69 66 ARG B O 1
ATOM 1631 N N . HIS B 1 67 ? 10.086 12.117 -7.02 1 98.69 67 HIS B N 1
ATOM 1632 C CA . HIS B 1 67 ? 10.359 13.523 -7.27 1 98.69 67 HIS B CA 1
ATOM 1633 C C . HIS B 1 67 ? 11.414 14.062 -6.301 1 98.69 67 HIS B C 1
ATOM 1635 O O . HIS B 1 67 ? 11.969 15.141 -6.516 1 98.69 67 HIS B O 1
ATOM 1641 N N . LEU B 1 68 ? 11.672 13.32 -5.223 1 98.69 68 LEU B N 1
ATOM 1642 C CA . LEU B 1 68 ? 12.586 13.812 -4.191 1 98.69 68 LEU B CA 1
ATOM 1643 C C . LEU B 1 68 ? 13.742 12.836 -3.98 1 98.69 68 LEU B C 1
ATOM 1645 O O . LEU B 1 68 ? 13.562 11.625 -4.102 1 98.69 68 LEU B O 1
ATOM 1649 N N . SER B 1 69 ? 14.875 13.383 -3.578 1 98.38 69 SER B N 1
ATOM 1650 C CA . SER B 1 69 ? 15.977 12.531 -3.154 1 98.38 69 SER B CA 1
ATOM 1651 C C . SER B 1 69 ? 15.695 11.898 -1.796 1 98.38 69 SER B C 1
ATOM 1653 O O . SER B 1 69 ? 14.836 12.367 -1.05 1 98.38 69 SER B O 1
ATOM 1655 N N . ALA B 1 70 ? 16.406 10.82 -1.515 1 97.62 70 ALA B N 1
ATOM 1656 C CA . ALA B 1 70 ? 16.281 10.148 -0.229 1 97.62 70 ALA B CA 1
ATOM 1657 C C . ALA B 1 70 ? 16.516 11.109 0.929 1 97.62 70 ALA B C 1
ATOM 1659 O O . ALA B 1 70 ? 15.836 11.039 1.956 1 97.62 70 ALA B O 1
ATOM 1660 N N . GLU B 1 71 ? 17.438 12.031 0.767 1 97.88 71 GLU B N 1
ATOM 1661 C CA . GLU B 1 71 ? 17.781 12.992 1.812 1 97.88 71 GLU B CA 1
ATOM 1662 C C . GLU B 1 71 ? 16.625 13.953 2.074 1 97.88 71 GLU B C 1
ATOM 1664 O O . GLU B 1 71 ? 16.312 14.266 3.229 1 97.88 71 GLU B O 1
ATOM 1669 N N . VAL B 1 72 ? 16.062 14.391 1.012 1 98.5 72 VAL B N 1
ATOM 1670 C CA . VAL B 1 72 ? 14.961 15.328 1.136 1 98.5 72 VAL B CA 1
ATOM 1671 C C . VAL B 1 72 ? 13.75 14.625 1.758 1 98.5 72 VAL B C 1
ATOM 1673 O O . VAL B 1 72 ? 13.094 15.18 2.641 1 98.5 72 VAL B O 1
ATOM 1676 N N . ARG B 1 73 ? 13.477 13.406 1.368 1 98.69 73 ARG B N 1
ATOM 1677 C CA . ARG B 1 73 ? 12.359 12.641 1.916 1 98.69 73 ARG B CA 1
ATOM 1678 C C . ARG B 1 73 ? 12.531 12.43 3.416 1 98.69 73 ARG B C 1
ATOM 1680 O O . ARG B 1 73 ? 11.57 12.539 4.176 1 98.69 73 ARG B O 1
ATOM 1687 N N . ALA B 1 74 ? 13.734 12.172 3.84 1 98.62 74 ALA B N 1
ATOM 1688 C CA . ALA B 1 74 ? 14.023 11.883 5.242 1 98.62 74 ALA B CA 1
ATOM 1689 C C . ALA B 1 74 ? 13.742 13.094 6.125 1 98.62 74 ALA B C 1
ATOM 1691 O O . ALA B 1 74 ? 13.523 12.953 7.328 1 98.62 74 ALA B O 1
ATOM 1692 N N . GLN B 1 75 ? 13.719 14.266 5.477 1 98.69 75 GLN B N 1
ATOM 1693 C CA . GLN B 1 75 ? 13.508 15.5 6.234 1 98.69 75 GLN B CA 1
ATOM 1694 C C . GLN B 1 75 ? 12.086 16.031 6.035 1 98.69 75 GLN B C 1
ATOM 1696 O O . GLN B 1 75 ? 11.719 17.062 6.602 1 98.69 75 GLN B O 1
ATOM 1701 N N . ALA B 1 76 ? 11.289 15.336 5.289 1 98.88 76 ALA B N 1
ATOM 1702 C CA . ALA B 1 76 ? 9.93 15.781 4.988 1 98.88 76 ALA B CA 1
ATOM 1703 C C . ALA B 1 76 ? 8.945 15.258 6.027 1 98.88 76 ALA B C 1
ATOM 1705 O O . ALA B 1 76 ? 9.258 14.336 6.785 1 98.88 76 ALA B O 1
ATOM 1706 N N . THR B 1 77 ? 7.805 15.875 6.137 1 98.94 77 THR B N 1
ATOM 1707 C CA . THR B 1 77 ? 6.695 15.484 7 1 98.94 77 THR B CA 1
ATOM 1708 C C . THR B 1 77 ? 5.43 15.25 6.184 1 98.94 77 THR B C 1
ATOM 1710 O O . THR B 1 77 ? 5.066 16.078 5.34 1 98.94 77 THR B O 1
ATOM 1713 N N . MET B 1 78 ? 4.809 14.164 6.395 1 98.94 78 MET B N 1
ATOM 1714 C CA . MET B 1 78 ? 3.463 13.961 5.863 1 98.94 78 MET B CA 1
ATOM 1715 C C . MET B 1 78 ? 2.408 14.258 6.922 1 98.94 78 MET B C 1
ATOM 1717 O O . MET B 1 78 ? 2.457 13.703 8.023 1 98.94 78 MET B O 1
ATOM 1721 N N . TYR B 1 79 ? 1.536 15.133 6.609 1 98.94 79 TYR B N 1
ATOM 1722 C CA . TYR B 1 79 ? 0.358 15.422 7.418 1 98.94 79 TYR B CA 1
ATOM 1723 C C . TYR B 1 79 ? -0.883 14.758 6.832 1 98.94 79 TYR B C 1
ATOM 1725 O O . TYR B 1 79 ? -1.07 14.75 5.613 1 98.94 79 TYR B O 1
ATOM 1733 N N . THR B 1 80 ? -1.677 14.195 7.676 1 98.94 80 THR B N 1
ATOM 1734 C CA . THR B 1 80 ? -2.873 13.523 7.172 1 98.94 80 THR B CA 1
ATOM 1735 C C . THR B 1 80 ? -4.043 13.711 8.133 1 98.94 80 THR B C 1
ATOM 1737 O O . THR B 1 80 ? -3.846 13.789 9.352 1 98.94 80 THR B O 1
ATOM 1740 N N . SER B 1 81 ? -5.27 13.789 7.582 1 98.88 81 SER B N 1
ATOM 1741 C CA . SER B 1 81 ? -6.461 13.938 8.414 1 98.88 81 SER B CA 1
ATOM 1742 C C . SER B 1 81 ? -6.727 12.672 9.227 1 98.88 81 SER B C 1
ATOM 1744 O O . SER B 1 81 ? -7.316 12.742 10.305 1 98.88 81 SER B O 1
ATOM 1746 N N . GLY B 1 82 ? -6.398 11.578 8.688 1 98.56 82 GLY B N 1
ATOM 1747 C CA . GLY B 1 82 ? -6.523 10.297 9.375 1 98.56 82 GLY B CA 1
ATOM 1748 C C . GLY B 1 82 ? -5.23 9.5 9.391 1 98.56 82 GLY B C 1
ATOM 1749 O O . GLY B 1 82 ? -4.477 9.508 8.414 1 98.56 82 GLY B O 1
ATOM 1750 N N . GLU B 1 83 ? -4.977 8.836 10.492 1 98.69 83 GLU B N 1
ATOM 1751 C CA . GLU B 1 83 ? -3.803 7.98 10.625 1 98.69 83 GLU B CA 1
ATOM 1752 C C . GLU B 1 83 ? -3.678 7.031 9.43 1 98.69 83 GLU B C 1
ATOM 1754 O O . GLU B 1 83 ? -4.68 6.523 8.93 1 98.69 83 GLU B O 1
ATOM 1759 N N . HIS B 1 84 ? -2.41 6.801 8.992 1 98.5 84 HIS B N 1
ATOM 1760 C CA . HIS B 1 84 ? -2.143 5.812 7.953 1 98.5 84 HIS B CA 1
ATOM 1761 C C . HIS B 1 84 ? -2.838 4.488 8.258 1 98.5 84 HIS B C 1
ATOM 1763 O O . HIS B 1 84 ? -2.816 4.02 9.398 1 98.5 84 HIS B O 1
ATOM 1769 N N . CYS B 1 85 ? -3.479 3.904 7.234 1 98.44 85 CYS B N 1
ATOM 1770 C CA . CYS B 1 85 ? -3.709 2.469 7.344 1 98.44 85 CYS B CA 1
ATOM 1771 C C . CYS B 1 85 ? -2.402 1.695 7.211 1 98.44 85 CYS B C 1
ATOM 1773 O O . CYS B 1 85 ? -1.349 2.285 6.965 1 98.44 85 CYS B O 1
ATOM 1775 N N . ALA B 1 86 ? -2.438 0.404 7.359 1 98.75 86 ALA B N 1
ATOM 1776 C CA . ALA B 1 86 ? -1.239 -0.426 7.262 1 98.75 86 ALA B CA 1
ATOM 1777 C C . ALA B 1 86 ? -0.585 -0.284 5.891 1 98.75 86 ALA B C 1
ATOM 1779 O O . ALA B 1 86 ? 0.643 -0.258 5.781 1 98.75 86 ALA B O 1
ATOM 1780 N N . MET B 1 87 ? -1.36 -0.23 4.805 1 98.94 87 MET B N 1
ATOM 1781 C CA . MET B 1 87 ? -0.859 -0.067 3.441 1 98.94 87 MET B CA 1
ATOM 1782 C C . MET B 1 87 ? -0.046 1.216 3.312 1 98.94 87 MET B C 1
ATOM 1784 O O . MET B 1 87 ? 1.097 1.188 2.85 1 98.94 87 MET B O 1
ATOM 1788 N N . CYS B 1 88 ? -0.581 2.27 3.748 1 98.94 88 CYS B N 1
ATOM 1789 C CA . CYS B 1 88 ? 0.041 3.578 3.576 1 98.94 88 CYS B CA 1
ATOM 1790 C C . CYS B 1 88 ? 1.197 3.766 4.551 1 98.94 88 CYS B C 1
ATOM 1792 O O . CYS B 1 88 ? 2.184 4.43 4.227 1 98.94 88 CYS B O 1
ATOM 1794 N N . ALA B 1 89 ? 1.039 3.184 5.742 1 98.94 89 ALA B N 1
ATOM 1795 C CA . ALA B 1 89 ? 2.15 3.236 6.688 1 98.94 89 ALA B CA 1
ATOM 1796 C C . ALA B 1 89 ? 3.387 2.547 6.117 1 98.94 89 ALA B C 1
ATOM 1798 O O . ALA B 1 89 ? 4.504 3.059 6.238 1 98.94 89 ALA B O 1
ATOM 1799 N N . ALA B 1 90 ? 3.186 1.386 5.555 1 98.94 90 ALA B N 1
ATOM 1800 C CA . ALA B 1 90 ? 4.301 0.674 4.934 1 98.94 90 ALA B CA 1
ATOM 1801 C C . ALA B 1 90 ? 4.879 1.473 3.77 1 98.94 90 ALA B C 1
ATOM 1803 O O . ALA B 1 90 ? 6.098 1.559 3.613 1 98.94 90 ALA B O 1
ATOM 1804 N N . ALA B 1 91 ? 4.012 2.07 2.934 1 98.94 91 ALA B N 1
ATOM 1805 C CA . ALA B 1 91 ? 4.48 2.91 1.834 1 98.94 91 ALA B CA 1
ATOM 1806 C C . ALA B 1 91 ? 5.324 4.07 2.35 1 98.94 91 ALA B C 1
ATOM 1808 O O . ALA B 1 91 ? 6.332 4.438 1.739 1 98.94 91 ALA B O 1
ATOM 1809 N N . HIS B 1 92 ? 4.891 4.68 3.449 1 98.94 92 HIS B N 1
ATOM 1810 C CA . HIS B 1 92 ? 5.621 5.762 4.102 1 98.94 92 HIS B CA 1
ATOM 1811 C C . HIS B 1 92 ? 7.035 5.32 4.473 1 98.94 92 HIS B C 1
ATOM 1813 O O . HIS B 1 92 ? 8 6.043 4.219 1 98.94 92 HIS B O 1
ATOM 1819 N N . VAL B 1 93 ? 7.129 4.133 5.016 1 98.94 93 VAL B N 1
ATOM 1820 C CA . VAL B 1 93 ? 8.414 3.553 5.398 1 98.94 93 VAL B CA 1
ATOM 1821 C C . VAL B 1 93 ? 9.266 3.305 4.156 1 98.94 93 VAL B C 1
ATOM 1823 O O . VAL B 1 93 ? 10.43 3.699 4.102 1 98.94 93 VAL B O 1
ATOM 1826 N N . TRP B 1 94 ? 8.68 2.699 3.115 1 98.81 94 TRP B N 1
ATOM 1827 C CA . TRP B 1 94 ? 9.398 2.418 1.878 1 98.81 94 TRP B CA 1
ATOM 1828 C C . TRP B 1 94 ? 9.938 3.703 1.259 1 98.81 94 TRP B C 1
ATOM 1830 O O . TRP B 1 94 ? 11.047 3.721 0.721 1 98.81 94 TRP B O 1
ATOM 1840 N N . ALA B 1 95 ? 9.148 4.773 1.338 1 98.81 95 ALA B N 1
ATOM 1841 C CA . ALA B 1 95 ? 9.523 6.047 0.727 1 98.81 95 ALA B CA 1
ATOM 1842 C C . ALA B 1 95 ? 10.609 6.75 1.538 1 98.81 95 ALA B C 1
ATOM 1844 O O . ALA B 1 95 ? 11.273 7.66 1.04 1 98.81 95 ALA B O 1
ATOM 1845 N N . GLY B 1 96 ? 10.734 6.367 2.805 1 98.69 96 GLY B N 1
ATOM 1846 C CA . GLY B 1 96 ? 11.742 6.98 3.654 1 98.69 96 GLY B CA 1
ATOM 1847 C C . GLY B 1 96 ? 11.352 8.367 4.129 1 98.69 96 GLY B C 1
ATOM 1848 O O . GLY B 1 96 ? 12.211 9.234 4.309 1 98.69 96 GLY B O 1
ATOM 1849 N N . ILE B 1 97 ? 10.062 8.656 4.293 1 98.88 97 ILE B N 1
ATOM 1850 C CA . ILE B 1 97 ? 9.594 9.945 4.789 1 98.88 97 ILE B CA 1
ATOM 1851 C C . ILE B 1 97 ? 9.82 10.039 6.297 1 98.88 97 ILE B C 1
ATOM 1853 O O . ILE B 1 97 ? 9.469 9.109 7.035 1 98.88 97 ILE B O 1
ATOM 1857 N N . GLY B 1 98 ? 10.273 11.117 6.777 1 98.88 98 GLY B N 1
ATOM 1858 C CA . GLY B 1 98 ? 10.867 11.188 8.102 1 98.88 98 GLY B CA 1
ATOM 1859 C C . GLY B 1 98 ? 9.836 11.32 9.211 1 98.88 98 GLY B C 1
ATOM 1860 O O . GLY B 1 98 ? 10.078 10.891 10.344 1 98.88 98 GLY B O 1
ATOM 1861 N N . ARG B 1 99 ? 8.703 11.922 8.891 1 98.94 99 ARG B N 1
ATOM 1862 C CA . ARG B 1 99 ? 7.754 12.227 9.953 1 98.94 99 ARG B CA 1
ATOM 1863 C C . ARG B 1 99 ? 6.316 12.086 9.461 1 98.94 99 ARG B C 1
ATOM 1865 O O . ARG B 1 99 ? 6.016 12.422 8.312 1 98.94 99 ARG B O 1
ATOM 1872 N N . LEU B 1 100 ? 5.488 11.57 10.32 1 98.94 100 LEU B N 1
ATOM 1873 C CA . LEU B 1 100 ? 4.047 11.477 10.133 1 98.94 100 LEU B CA 1
ATOM 1874 C C . LEU B 1 100 ? 3.305 12.219 11.234 1 98.94 100 LEU B C 1
ATOM 1876 O O . LEU B 1 100 ? 3.576 12.016 12.422 1 98.94 100 LEU B O 1
ATOM 1880 N N . VAL B 1 101 ? 2.342 13.078 10.867 1 98.94 101 VAL B N 1
ATOM 1881 C CA . VAL B 1 101 ? 1.465 13.773 11.797 1 98.94 101 VAL B CA 1
ATOM 1882 C C . VAL B 1 101 ? 0.009 13.594 11.375 1 98.94 101 VAL B C 1
ATOM 1884 O O . VAL B 1 101 ? -0.329 13.781 10.203 1 98.94 101 VAL B O 1
ATOM 1887 N N . PHE B 1 102 ? -0.853 13.211 12.297 1 98.94 102 PHE B N 1
ATOM 1888 C CA . PHE B 1 102 ? -2.217 12.93 11.867 1 98.94 102 PHE B CA 1
ATOM 1889 C C . PHE B 1 102 ? -3.225 13.43 12.891 1 98.94 102 PHE B C 1
ATOM 1891 O O . PHE B 1 102 ? -2.877 13.656 14.055 1 98.94 102 PHE B O 1
ATOM 1898 N N . VAL B 1 103 ? -4.461 13.547 12.477 1 98.94 103 VAL B N 1
ATOM 1899 C CA . VAL B 1 103 ? -5.523 14.055 13.336 1 98.94 103 VAL B CA 1
ATOM 1900 C C . VAL B 1 103 ? -6.219 12.891 14.047 1 98.94 103 VAL B C 1
ATOM 1902 O O . VAL B 1 103 ? -6.094 12.734 15.258 1 98.94 103 VAL B O 1
ATOM 1905 N N . LEU B 1 104 ? -6.934 12.109 13.273 1 98.69 104 LEU B N 1
ATOM 1906 C CA . LEU B 1 104 ? -7.727 11.008 13.812 1 98.69 104 LEU B CA 1
ATOM 1907 C C . LEU B 1 104 ? -6.91 9.719 13.852 1 98.69 104 LEU B C 1
ATOM 1909 O O . LEU B 1 104 ? -6.242 9.367 12.875 1 98.69 104 LEU B O 1
ATOM 1913 N N . SER B 1 105 ? -6.953 9 14.977 1 98.31 105 SER B N 1
ATOM 1914 C CA . SER B 1 105 ? -6.34 7.676 15.039 1 98.31 105 SER B CA 1
ATOM 1915 C C . SER B 1 105 ? -7.164 6.648 14.273 1 98.31 105 SER B C 1
ATOM 1917 O O . SER B 1 105 ? -8.344 6.871 13.984 1 98.31 105 SER B O 1
ATOM 1919 N N . GLY B 1 106 ? -6.469 5.562 13.953 1 97.06 106 GLY B N 1
ATOM 1920 C CA . GLY B 1 106 ? -7.184 4.461 13.336 1 97.06 106 GLY B CA 1
ATOM 1921 C C . GLY B 1 106 ? -8.359 3.975 14.156 1 97.06 106 GLY B C 1
ATOM 1922 O O . GLY B 1 106 ? -9.414 3.633 13.609 1 97.06 106 GLY B O 1
ATOM 1923 N N . GLU B 1 107 ? -8.211 3.943 15.414 1 95.5 107 GLU B N 1
ATOM 1924 C CA . GLU B 1 107 ? -9.281 3.529 16.312 1 95.5 107 GLU B CA 1
ATOM 1925 C C . GLU B 1 107 ? -10.484 4.465 16.219 1 95.5 107 GLU B C 1
ATOM 1927 O O . GLU B 1 107 ? -11.633 4.008 16.156 1 95.5 107 GLU B O 1
ATOM 1932 N N . MET B 1 108 ? -10.266 5.75 16.234 1 96.25 108 MET B N 1
ATOM 1933 C CA . MET B 1 108 ? -11.336 6.734 16.094 1 96.25 108 MET B CA 1
ATOM 1934 C C . MET B 1 108 ? -12.047 6.559 14.75 1 96.25 108 MET B C 1
ATOM 1936 O O . MET B 1 108 ? -13.281 6.582 14.695 1 96.25 108 MET B O 1
ATOM 1940 N N . ILE B 1 109 ? -11.2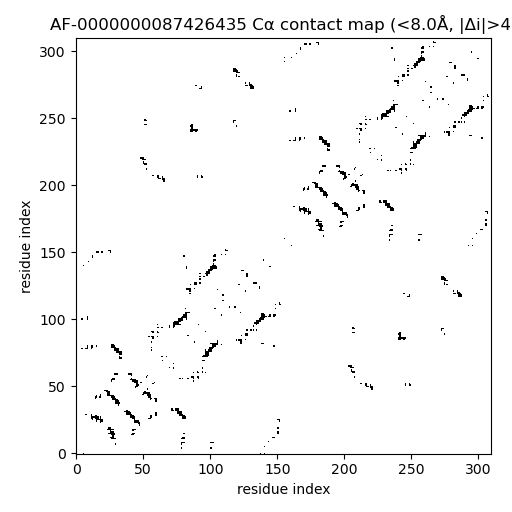58 6.375 13.664 1 96.75 109 ILE B N 1
ATOM 1941 C CA . ILE B 1 109 ? -11.805 6.219 12.32 1 96.75 109 ILE B CA 1
ATOM 1942 C C . ILE B 1 109 ? -12.734 5.012 12.273 1 96.75 109 ILE B C 1
ATOM 1944 O O . ILE B 1 109 ? -13.812 5.074 11.68 1 96.75 109 ILE B O 1
ATOM 1948 N N . ARG B 1 110 ? -12.328 3.912 12.875 1 93.44 110 ARG B N 1
ATOM 1949 C CA . ARG B 1 110 ? -13.148 2.705 12.898 1 93.44 110 ARG B CA 1
ATOM 1950 C C . ARG B 1 110 ? -14.469 2.957 13.617 1 93.44 110 ARG B C 1
ATOM 1952 O O . ARG B 1 110 ? -15.492 2.354 13.273 1 93.44 110 ARG B O 1
ATOM 1959 N N . GLN B 1 111 ? -14.484 3.836 14.578 1 91.25 111 GLN B N 1
ATOM 1960 C CA . GLN B 1 111 ? -15.695 4.156 15.328 1 91.25 111 GLN B CA 1
ATOM 1961 C C . GLN B 1 111 ? -16.672 4.977 14.484 1 91.25 111 GLN B C 1
ATOM 1963 O O . GLN B 1 111 ? -17.875 4.902 14.68 1 91.25 111 GLN B O 1
ATOM 1968 N N . PHE B 1 112 ? -16.047 5.734 13.539 1 89.56 112 PHE B N 1
ATOM 1969 C CA . PHE B 1 112 ? -16.891 6.555 12.672 1 89.56 112 PHE B CA 1
ATOM 1970 C C . PHE B 1 112 ? -17.484 5.719 11.547 1 89.56 112 PHE B C 1
ATOM 1972 O O . PHE B 1 112 ? -18.484 6.113 10.945 1 89.56 112 PHE B O 1
ATOM 1979 N N . GLY B 1 113 ? -16.891 4.645 11.242 1 82.19 113 GLY B N 1
ATOM 1980 C CA . GLY B 1 113 ? -17.344 3.818 10.125 1 82.19 113 GLY B CA 1
ATOM 1981 C C . GLY B 1 113 ? -18.312 2.73 10.547 1 82.19 113 GLY B C 1
ATOM 1982 O O . GLY B 1 113 ? -18.719 2.664 11.703 1 82.19 113 GLY B O 1
ATOM 1983 N N . SER B 1 114 ? -18.656 2.018 9.57 1 82.56 114 SER B N 1
ATOM 1984 C CA . SER B 1 114 ? -19.531 0.88 9.82 1 82.56 114 SER B CA 1
ATOM 1985 C C . SER B 1 114 ? -18.75 -0.3 10.391 1 82.56 114 SER B C 1
ATOM 1987 O O . SER B 1 114 ? -17.578 -0.493 10.07 1 82.56 114 SER B O 1
ATOM 1989 N N . ALA B 1 115 ? -19.422 -1.008 11.164 1 81.06 115 ALA B N 1
ATOM 1990 C CA . ALA B 1 115 ? -18.828 -2.203 11.758 1 81.06 115 ALA B CA 1
ATOM 1991 C C . ALA B 1 115 ? -18.516 -3.246 10.688 1 81.06 115 ALA B C 1
ATOM 1993 O O . ALA B 1 115 ? -17.641 -4.094 10.875 1 81.06 115 ALA B O 1
ATOM 1994 N N . GLU B 1 116 ? -19.156 -3.125 9.57 1 88.25 116 GLU B N 1
ATOM 1995 C CA . GLU B 1 116 ? -19.016 -4.145 8.531 1 88.25 116 GLU B CA 1
ATOM 1996 C C . GLU B 1 116 ? -17.922 -3.764 7.527 1 88.25 116 GLU B C 1
ATOM 1998 O O . GLU B 1 116 ? -17.562 -4.57 6.672 1 88.25 116 GLU B O 1
ATOM 2003 N N . ALA B 1 117 ? -17.422 -2.598 7.742 1 93.12 117 ALA B N 1
ATOM 2004 C CA . ALA B 1 117 ? -16.406 -2.129 6.809 1 93.12 117 ALA B CA 1
ATOM 2005 C C . ALA B 1 117 ? -15.109 -2.924 6.969 1 93.12 117 ALA B C 1
ATOM 2007 O O . ALA B 1 117 ? -14.758 -3.332 8.078 1 93.12 117 ALA B O 1
ATOM 2008 N N . VAL B 1 118 ? -14.414 -3.211 5.883 1 95.94 118 VAL B N 1
ATOM 2009 C CA . VAL B 1 118 ? -13.094 -3.834 5.914 1 95.94 118 VAL B CA 1
ATOM 2010 C C . VAL B 1 118 ? -12.172 -3.053 6.852 1 95.94 118 VAL B C 1
ATOM 2012 O O . VAL B 1 118 ? -12.164 -1.818 6.836 1 95.94 118 VAL B O 1
ATOM 2015 N N . SER B 1 119 ? -11.453 -3.746 7.645 1 95.94 119 SER B N 1
ATOM 2016 C CA . SER B 1 119 ? -10.531 -3.104 8.578 1 95.94 119 SER B CA 1
ATOM 2017 C C . SER B 1 119 ? -9.297 -3.963 8.812 1 95.94 119 SER B C 1
ATOM 2019 O O . SER B 1 119 ? -9.359 -5.191 8.727 1 95.94 119 SER B O 1
ATOM 2021 N N . ILE B 1 120 ? -8.203 -3.381 9.016 1 97.94 120 ILE B N 1
ATOM 2022 C CA . ILE B 1 120 ? -6.945 -3.965 9.469 1 97.94 120 ILE B CA 1
ATOM 2023 C C . ILE B 1 120 ? -6.5 -3.289 10.758 1 97.94 120 ILE B C 1
ATOM 2025 O O . ILE B 1 120 ? -6.266 -2.078 10.789 1 97.94 120 ILE B O 1
ATOM 2029 N N . ASP B 1 121 ? -6.398 -4.043 11.812 1 97.62 121 ASP B N 1
ATOM 2030 C CA . ASP B 1 121 ? -6.055 -3.5 13.125 1 97.62 121 ASP B CA 1
ATOM 2031 C C . ASP B 1 121 ? -4.543 -3.438 13.312 1 97.62 121 ASP B C 1
ATOM 2033 O O . ASP B 1 121 ? -3.982 -4.168 14.133 1 97.62 121 ASP B O 1
ATOM 2037 N N . LEU B 1 122 ? -3.855 -2.668 12.602 1 98.44 122 LEU B N 1
ATOM 2038 C CA . LEU B 1 122 ? -2.439 -2.322 12.664 1 98.44 122 LEU B CA 1
ATOM 2039 C C . LEU B 1 122 ? -2.242 -0.812 12.57 1 98.44 122 LEU B C 1
ATOM 2041 O O . LEU B 1 122 ? -2.607 -0.195 11.57 1 98.44 122 LEU B O 1
ATOM 2045 N N . SER B 1 123 ? -1.717 -0.206 13.602 1 98.62 123 SER B N 1
ATOM 2046 C CA . SER B 1 123 ? -1.498 1.236 13.602 1 98.62 123 SER B CA 1
ATOM 2047 C C . SER B 1 123 ? -0.23 1.605 12.836 1 98.62 123 SER B C 1
ATOM 2049 O O . SER B 1 123 ? 0.628 0.752 12.602 1 98.62 123 SER B O 1
ATOM 2051 N N . ALA B 1 124 ? -0.117 2.818 12.469 1 98.75 124 ALA B N 1
ATOM 2052 C CA . ALA B 1 124 ? 1.1 3.301 11.82 1 98.75 124 ALA B CA 1
ATOM 2053 C C . ALA B 1 124 ? 2.32 3.076 12.703 1 98.75 124 ALA B C 1
ATOM 2055 O O . ALA B 1 124 ? 3.387 2.693 12.219 1 98.75 124 ALA B O 1
ATOM 2056 N N . ARG B 1 125 ? 2.148 3.322 13.984 1 98.75 125 ARG B N 1
ATOM 2057 C CA . ARG B 1 125 ? 3.248 3.145 14.922 1 98.75 125 ARG B CA 1
ATOM 2058 C C . ARG B 1 125 ? 3.703 1.69 14.969 1 98.75 125 ARG B C 1
ATOM 2060 O O . ARG B 1 125 ? 4.902 1.412 15.055 1 98.75 125 ARG B O 1
ATOM 2067 N N . GLU B 1 126 ? 2.766 0.781 14.969 1 98.69 126 GLU B N 1
ATOM 2068 C CA . GLU B 1 126 ? 3.113 -0.636 14.97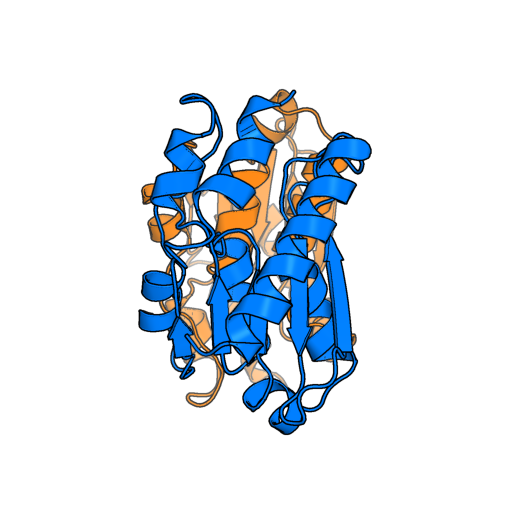7 1 98.69 126 GLU B CA 1
ATOM 2069 C C . GLU B 1 126 ? 3.895 -1.02 13.727 1 98.69 126 GLU B C 1
ATOM 2071 O O . GLU B 1 126 ? 4.867 -1.772 13.797 1 98.69 126 GLU B O 1
ATOM 2076 N N . VAL B 1 127 ? 3.469 -0.531 12.539 1 98.88 127 VAL B N 1
ATOM 2077 C CA . VAL B 1 127 ? 4.16 -0.827 11.289 1 98.88 127 VAL B CA 1
ATOM 2078 C C . VAL B 1 127 ? 5.578 -0.262 11.328 1 98.88 127 VAL B C 1
ATOM 2080 O O . VAL B 1 127 ? 6.539 -0.959 11 1 98.88 127 VAL B O 1
ATOM 2083 N N . VAL B 1 128 ? 5.723 0.983 11.789 1 98.81 128 VAL B N 1
ATOM 2084 C CA . VAL B 1 128 ? 7.02 1.645 11.875 1 98.81 128 VAL B CA 1
ATOM 2085 C C . VAL B 1 128 ? 7.93 0.879 12.828 1 98.81 128 VAL B C 1
ATOM 2087 O O . VAL B 1 128 ? 9.117 0.683 12.555 1 98.81 128 VAL B O 1
ATOM 2090 N N . ALA B 1 129 ? 7.359 0.446 13.93 1 98.75 129 ALA B N 1
ATOM 2091 C CA . ALA B 1 129 ? 8.133 -0.254 14.953 1 98.75 129 ALA B CA 1
ATOM 2092 C C . ALA B 1 129 ? 8.703 -1.564 14.406 1 98.75 129 ALA B C 1
ATOM 2094 O O . ALA B 1 129 ? 9.68 -2.092 14.945 1 98.75 129 ALA B O 1
ATOM 2095 N N . ARG B 1 130 ? 8.141 -2.082 13.383 1 98.44 130 ARG B N 1
ATOM 2096 C CA . ARG B 1 130 ? 8.57 -3.338 12.773 1 98.44 130 ARG B CA 1
ATOM 2097 C C . ARG B 1 130 ? 9.484 -3.084 11.586 1 98.44 130 ARG B C 1
ATOM 2099 O O . ARG B 1 130 ? 9.797 -4.008 10.828 1 98.44 130 ARG B O 1
ATOM 2106 N N . SER B 1 131 ? 9.898 -1.862 11.359 1 98.38 131 SER B N 1
ATOM 2107 C CA . SER B 1 131 ? 10.789 -1.506 10.258 1 98.38 131 SER B CA 1
ATOM 2108 C C . SER B 1 131 ? 12.164 -1.103 10.773 1 98.38 131 SER B C 1
ATOM 2110 O O . SER B 1 131 ? 12.367 -0.954 11.977 1 98.38 131 SER B O 1
ATOM 2112 N N . ASN B 1 132 ? 13.133 -0.976 9.867 1 97.31 132 ASN B N 1
ATOM 2113 C CA . ASN B 1 132 ? 14.461 -0.507 10.219 1 97.31 132 ASN B CA 1
ATOM 2114 C C . ASN B 1 132 ? 14.648 0.97 9.891 1 97.31 132 ASN B C 1
ATOM 2116 O O . ASN B 1 132 ? 15.773 1.443 9.742 1 97.31 132 ASN B O 1
ATOM 2120 N N . VAL B 1 133 ? 13.539 1.642 9.594 1 97.19 133 VAL B N 1
ATOM 2121 C CA . VAL B 1 133 ? 13.547 3.066 9.281 1 97.19 133 VAL B CA 1
ATOM 2122 C C . VAL B 1 133 ? 13.016 3.859 10.469 1 97.19 133 VAL B C 1
ATOM 2124 O O . VAL B 1 133 ? 12.047 3.453 11.117 1 97.19 133 VAL B O 1
ATOM 2127 N N . ASP B 1 134 ? 13.703 4.93 10.82 1 96 134 ASP B N 1
ATOM 2128 C CA . ASP B 1 134 ? 13.266 5.797 11.906 1 96 134 ASP B CA 1
ATOM 2129 C C . ASP B 1 134 ? 12.227 6.805 11.414 1 96 134 ASP B C 1
ATOM 2131 O O . ASP B 1 134 ? 12.547 7.688 10.609 1 96 134 ASP B O 1
ATOM 2135 N N . VAL B 1 135 ? 10.992 6.723 11.812 1 98.75 135 VAL B N 1
ATOM 2136 C CA . VAL B 1 135 ? 9.906 7.637 11.477 1 98.75 135 VAL B CA 1
ATOM 2137 C C . VAL B 1 135 ? 9.328 8.234 12.75 1 98.75 135 VAL B C 1
ATOM 2139 O O . VAL B 1 135 ? 8.945 7.508 13.672 1 98.75 135 VAL B O 1
ATOM 2142 N N . GLN B 1 136 ? 9.273 9.484 12.844 1 98.81 136 GLN B N 1
ATOM 2143 C CA . GLN B 1 136 ? 8.562 10.148 13.93 1 98.81 136 GLN B CA 1
ATOM 2144 C C . GLN B 1 136 ? 7.059 10.172 13.672 1 98.81 136 GLN B C 1
ATOM 2146 O O . GLN B 1 136 ? 6.609 10.602 12.609 1 98.81 136 GLN B O 1
ATOM 2151 N N . VAL B 1 137 ? 6.285 9.68 14.617 1 98.88 137 VAL B N 1
ATOM 2152 C CA . VAL B 1 137 ? 4.836 9.609 14.445 1 98.88 137 VAL B CA 1
ATOM 2153 C C . VAL B 1 137 ? 4.148 10.445 15.531 1 98.88 137 VAL B C 1
ATOM 2155 O O . VAL B 1 137 ? 4.281 10.156 16.719 1 98.88 137 VAL B O 1
ATOM 2158 N N . ASP B 1 138 ? 3.412 11.438 15.094 1 98.81 138 ASP B N 1
ATOM 2159 C CA . ASP B 1 138 ? 2.725 12.328 16.031 1 98.81 138 ASP B CA 1
ATOM 2160 C C . ASP B 1 138 ? 1.224 12.367 15.742 1 98.81 138 ASP B C 1
ATOM 2162 O O . ASP B 1 138 ? 0.806 12.609 14.609 1 98.81 138 ASP B O 1
ATOM 2166 N N . GLY B 1 139 ? 0.378 12.188 16.781 1 98.5 139 GLY B N 1
ATOM 2167 C CA . GLY B 1 139 ? -1.075 12.195 16.719 1 98.5 139 GLY B CA 1
ATOM 2168 C C . GLY B 1 139 ? -1.716 11.305 17.766 1 98.5 139 GLY B C 1
ATOM 2169 O O . GLY B 1 139 ? -1.019 10.594 18.5 1 98.5 139 GLY B O 1
ATOM 2170 N N . PRO B 1 140 ? -2.881 11.352 17.844 1 98.62 140 PRO B N 1
ATOM 2171 C CA . PRO B 1 140 ? -3.891 12.211 17.219 1 98.62 140 PRO B CA 1
ATOM 2172 C C . PRO B 1 140 ? -3.783 13.664 17.672 1 98.62 140 PRO B C 1
ATOM 2174 O O . PRO B 1 140 ? -3.014 13.984 18.578 1 98.62 140 PRO B O 1
ATOM 2177 N N . CYS B 1 141 ? -4.367 14.562 16.953 1 98.81 141 CYS B N 1
ATOM 2178 C CA . CYS B 1 141 ? -4.48 15.969 17.344 1 98.81 141 CYS B CA 1
ATOM 2179 C C . CYS B 1 141 ? -5.836 16.25 17.969 1 98.81 141 CYS B C 1
ATOM 2181 O O . CYS B 1 141 ? -6.797 16.578 17.281 1 98.81 141 CYS B O 1
ATOM 2183 N N . GLU B 1 142 ? -5.945 16.25 19.266 1 97.81 142 GLU B N 1
ATOM 2184 C CA . GLU B 1 142 ? -7.191 16.312 20.031 1 97.81 142 GLU B CA 1
ATOM 2185 C C . GLU B 1 142 ? -7.996 17.562 19.656 1 97.81 142 GLU B C 1
ATOM 2187 O O . GLU B 1 142 ? -9.219 17.484 19.516 1 97.81 142 GLU B O 1
ATOM 2192 N N . GLU B 1 143 ? -7.406 18.609 19.422 1 98.25 143 GLU B N 1
ATOM 2193 C CA . GLU B 1 143 ? -8.047 19.891 19.156 1 98.25 143 GLU B CA 1
ATOM 2194 C C . GLU B 1 143 ? -8.828 19.859 17.844 1 98.25 143 GLU B C 1
ATOM 2196 O O . GLU B 1 143 ? -9.734 20.672 17.625 1 98.25 143 GLU B O 1
ATOM 2201 N N . LEU B 1 144 ? -8.43 18.953 17 1 98.69 144 LEU B N 1
ATOM 2202 C CA . LEU B 1 144 ? -9.008 18.969 15.672 1 98.69 144 LEU B CA 1
ATOM 2203 C C . LEU B 1 144 ? -9.875 17.75 15.438 1 98.69 144 LEU B C 1
ATOM 2205 O O . LEU B 1 144 ? -10.375 17.531 14.328 1 98.69 144 LEU B O 1
ATOM 2209 N N . VAL B 1 145 ? -10.086 16.922 16.453 1 98.06 145 VAL B N 1
ATOM 2210 C CA . VAL B 1 145 ? -10.82 15.664 16.328 1 98.06 145 VAL B CA 1
ATOM 2211 C C . VAL B 1 145 ? -12.266 15.938 15.93 1 98.06 145 VAL B C 1
ATOM 2213 O O . VAL B 1 145 ? -12.82 15.258 15.07 1 98.06 145 VAL B O 1
ATOM 2216 N N . GLU B 1 146 ? -12.859 16.938 16.531 1 97.06 146 GLU B N 1
ATOM 2217 C CA . GLU B 1 146 ? -14.25 17.25 16.219 1 97.06 146 GLU B CA 1
ATOM 2218 C C . GLU B 1 146 ? -14.414 17.672 14.766 1 97.06 146 GLU B C 1
ATOM 2220 O O . GLU B 1 146 ? -15.32 17.203 14.078 1 97.06 146 GLU B O 1
ATOM 2225 N N . ALA B 1 147 ? -13.57 18.562 14.328 1 98.06 147 ALA B N 1
ATOM 2226 C CA . ALA B 1 147 ? -13.633 19.062 12.961 1 98.06 147 ALA B CA 1
ATOM 2227 C C . ALA B 1 147 ? -13.461 17.922 11.953 1 98.06 147 ALA B C 1
ATOM 2229 O O . ALA B 1 147 ? -14.227 17.812 11 1 98.06 147 ALA B O 1
ATOM 2230 N N . ALA B 1 148 ? -12.461 17.109 12.188 1 98.31 148 ALA B N 1
ATOM 2231 C CA . ALA B 1 148 ? -12.188 16 11.266 1 98.31 148 ALA B CA 1
ATOM 2232 C C . ALA B 1 148 ? -13.281 14.945 11.352 1 98.31 148 ALA B C 1
ATOM 2234 O O . ALA B 1 148 ? -13.758 14.453 10.32 1 98.31 148 ALA B O 1
ATOM 2235 N N . GLY B 1 149 ? -13.648 14.57 12.57 1 97.31 149 GLY B N 1
ATOM 2236 C CA . GLY B 1 149 ? -14.68 13.57 12.781 1 97.31 149 GLY B CA 1
ATOM 2237 C C . GLY B 1 149 ? -16.031 13.969 12.211 1 97.31 149 GLY B C 1
ATOM 2238 O O . GLY B 1 149 ? -16.812 13.109 11.789 1 97.31 149 GLY B O 1
ATOM 2239 N N . GLY B 1 150 ? -16.344 15.227 12.219 1 96.69 150 GLY B N 1
ATOM 2240 C CA . GLY B 1 150 ? -17.609 15.734 11.703 1 96.69 150 GLY B CA 1
ATOM 2241 C C . GLY B 1 150 ? -17.828 15.43 10.234 1 96.69 150 GLY B C 1
ATOM 2242 O O . GLY B 1 150 ? -18.969 15.43 9.758 1 96.69 150 GLY B O 1
ATOM 2243 N N . LEU B 1 151 ? -16.781 15.148 9.516 1 97.38 151 LEU B N 1
ATOM 2244 C CA . LEU B 1 151 ? -16.875 14.883 8.086 1 97.38 151 LEU B CA 1
ATOM 2245 C C . LEU B 1 151 ? -17.422 13.484 7.824 1 97.38 151 LEU B C 1
ATOM 2247 O O . LEU B 1 151 ? -17.828 13.172 6.707 1 97.38 151 LEU B O 1
ATOM 2251 N N . PHE B 1 152 ? -17.328 12.508 8.773 1 94.56 152 PHE B N 1
ATOM 2252 C CA . PHE B 1 152 ? -17.828 11.148 8.617 1 94.56 152 PHE B CA 1
ATOM 2253 C C . PHE B 1 152 ? -19.344 11.109 8.766 1 94.56 152 PHE B C 1
ATOM 2255 O O . PHE B 1 152 ? -19.984 10.133 8.367 1 94.56 152 PHE B O 1
ATOM 2262 N N . GLY B 1 153 ? -20.031 11.969 9.453 1 79.44 153 GLY B N 1
ATOM 2263 C CA . GLY B 1 153 ? -21.469 12.016 9.742 1 79.44 153 GLY B CA 1
ATOM 2264 C C . GLY B 1 153 ? -22.234 12.859 8.742 1 79.44 153 GLY B C 1
ATOM 2265 O O . GLY B 1 153 ? -23.469 12.836 8.727 1 79.44 153 GLY B O 1
ATOM 2266 N N . GLU B 1 154 ? -21.656 13.883 8.125 1 56.25 154 GLU B N 1
ATOM 2267 C CA . GLU B 1 154 ? -22.422 14.82 7.309 1 56.25 154 GLU B CA 1
ATOM 2268 C C . GLU B 1 154 ? -22.922 14.164 6.023 1 56.25 154 GLU B C 1
ATOM 2270 O O . GLU B 1 154 ? -23.641 14.781 5.246 1 56.25 154 GLU B O 1
ATOM 2275 N N . GLY B 1 155 ? -22.625 12.914 5.711 1 41.72 155 GLY B N 1
ATOM 2276 C CA . GLY B 1 155 ? -23.359 12.438 4.555 1 41.72 155 GLY B CA 1
ATOM 2277 C C . GLY B 1 155 ? -24.766 11.977 4.895 1 41.72 155 GLY B C 1
ATOM 2278 O O . GLY B 1 155 ? -25.047 11.648 6.047 1 41.72 155 GLY B O 1
#

Radius of gyration: 18.98 Å; Cα contacts (8 Å, |Δi|>4): 722; chains: 2; bounding box: 46×54×37 Å